Protein AF-A0A3D1MG89-F1 (afdb_monomer_lite)

Secondary structure (DSSP, 8-state):
-PEEEE-HHHHHHHHTS-HHHHHHIIIIIHHHTT-GGGSEEP-GGGTT-EEEEEEETTEEEEEEEEEEGGGTEEEEEEEEETTTHHHHHHHHHHH--HHHHHHHHHHHHHHHHHS-GGGSSS----------TT----PPPPS---SSSS-S-SSSHHHHHHHTT-S--------TTS----------HHHHHHHHHHHHHHHHHHHHHHHHHHHHHHHHTTTT-HHHHHHHHHHHHHHHHHHHHHHHHHHHHHHHHHHHHHH--

pLDDT: mean 72.28, std 19.38, range [33.09, 96.12]

Structure (mmCIF, N/CA/C/O backbone):
data_AF-A0A3D1MG89-F1
#
_entry.id   AF-A0A3D1MG89-F1
#
loop_
_atom_site.group_PDB
_atom_site.id
_atom_site.type_symbol
_atom_site.label_atom_id
_atom_site.label_alt_id
_atom_site.label_comp_id
_atom_site.label_asym_id
_atom_site.label_entity_id
_atom_site.label_seq_id
_atom_site.pdbx_PDB_ins_code
_atom_site.Cartn_x
_atom_site.Cartn_y
_atom_site.Cartn_z
_atom_site.occupancy
_atom_site.B_iso_or_equiv
_atom_site.auth_seq_id
_atom_site.auth_comp_id
_atom_site.auth_asym_id
_atom_site.auth_atom_id
_atom_site.pdbx_PDB_model_num
ATOM 1 N N . MET A 1 1 ? 6.745 -32.679 -1.712 1.00 70.94 1 MET A N 1
ATOM 2 C CA . MET A 1 1 ? 6.199 -32.489 -3.076 1.00 70.94 1 MET A CA 1
ATOM 3 C C . MET A 1 1 ? 5.658 -31.067 -3.165 1.00 70.94 1 MET A C 1
ATOM 5 O O . MET A 1 1 ? 4.896 -30.693 -2.285 1.00 70.94 1 MET A O 1
ATOM 9 N N . TYR A 1 2 ? 6.115 -30.252 -4.121 1.00 76.88 2 TYR A N 1
ATOM 10 C CA . TYR A 1 2 ? 5.702 -28.843 -4.225 1.00 76.88 2 TYR A CA 1
ATOM 11 C C . TYR A 1 2 ? 4.449 -28.685 -5.096 1.00 76.88 2 TYR A C 1
ATOM 13 O O . TYR A 1 2 ? 4.368 -29.282 -6.169 1.00 76.88 2 TYR A O 1
ATOM 21 N N . PHE A 1 3 ? 3.510 -27.835 -4.678 1.00 77.69 3 PHE A N 1
ATOM 22 C CA . PHE A 1 3 ? 2.346 -27.463 -5.483 1.00 77.69 3 PHE A CA 1
ATOM 23 C C . PHE A 1 3 ? 2.695 -26.307 -6.425 1.00 77.69 3 PHE A C 1
ATOM 25 O O . PHE A 1 3 ? 3.153 -25.247 -5.992 1.00 77.69 3 PHE A O 1
ATOM 32 N N . ILE A 1 4 ? 2.463 -26.495 -7.725 1.00 81.44 4 ILE A N 1
ATOM 33 C CA . ILE A 1 4 ? 2.734 -25.471 -8.739 1.00 81.44 4 ILE A CA 1
ATOM 34 C C . ILE A 1 4 ? 1.483 -24.621 -8.933 1.00 81.44 4 ILE A C 1
ATOM 36 O O . ILE A 1 4 ? 0.447 -25.098 -9.393 1.00 81.44 4 ILE A O 1
ATOM 40 N N . LYS A 1 5 ? 1.593 -23.328 -8.627 1.00 85.62 5 LYS A N 1
ATOM 41 C CA . LYS A 1 5 ? 0.538 -22.339 -8.846 1.00 85.62 5 LYS A C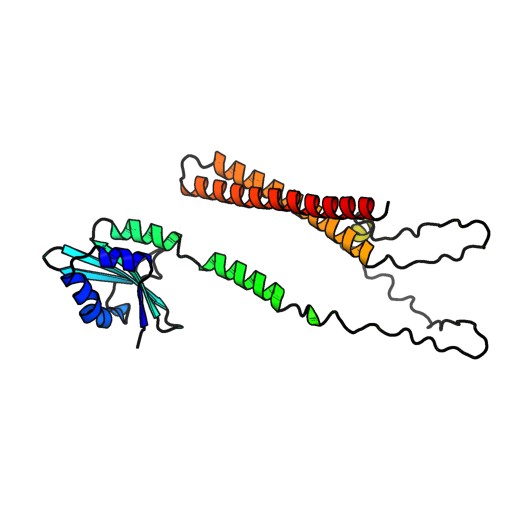A 1
ATOM 42 C C . LYS A 1 5 ? 0.979 -21.332 -9.897 1.00 85.62 5 LYS A C 1
ATO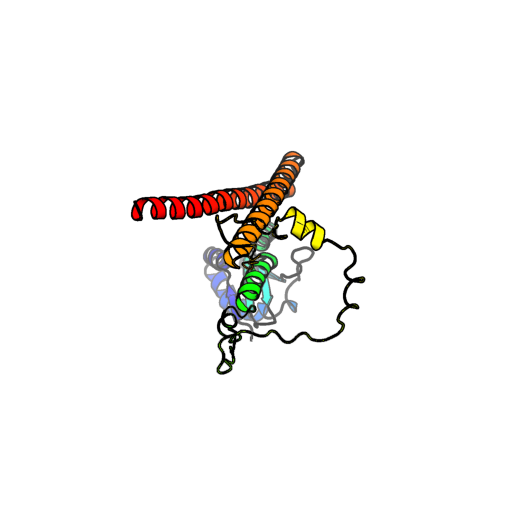M 44 O O . LYS A 1 5 ? 1.972 -20.624 -9.736 1.00 85.62 5 LYS A O 1
ATOM 49 N N . LEU A 1 6 ? 0.199 -21.215 -10.966 1.00 83.62 6 LEU A N 1
ATOM 50 C CA . LEU A 1 6 ? 0.380 -20.143 -11.938 1.00 83.62 6 LEU A CA 1
ATOM 51 C C . LEU A 1 6 ? -0.298 -18.872 -11.430 1.00 83.62 6 LEU A C 1
ATOM 53 O O . LEU A 1 6 ? -1.484 -18.890 -11.081 1.00 83.62 6 LEU A O 1
ATOM 57 N N . SER A 1 7 ? 0.439 -17.760 -11.428 1.00 84.62 7 SER A N 1
ATOM 58 C CA . SER A 1 7 ? -0.161 -16.439 -11.237 1.00 84.62 7 SER A CA 1
ATOM 59 C C . SER A 1 7 ? -1.195 -16.152 -12.333 1.00 84.62 7 SER A C 1
ATOM 61 O O . SER A 1 7 ? -1.129 -16.702 -13.434 1.00 84.62 7 SER A O 1
ATOM 63 N N . SER A 1 8 ? -2.165 -15.282 -12.052 1.00 82.19 8 SER A N 1
ATOM 64 C CA . SER A 1 8 ? -3.178 -14.868 -13.036 1.00 82.19 8 SER A CA 1
ATOM 65 C C . SER A 1 8 ? -2.544 -14.335 -14.326 1.00 82.19 8 SER A C 1
ATOM 67 O O . SER A 1 8 ? -3.023 -14.628 -15.420 1.00 82.19 8 SER A O 1
ATOM 69 N N . SER A 1 9 ? -1.424 -13.622 -14.206 1.00 83.88 9 SER A N 1
ATOM 70 C CA . SER A 1 9 ? -0.638 -13.132 -15.337 1.00 83.88 9 SER A CA 1
ATOM 71 C C . SER A 1 9 ? 0.100 -14.257 -16.065 1.00 83.88 9 SER A C 1
ATOM 73 O O . SER A 1 9 ? 0.007 -14.340 -17.286 1.00 83.88 9 SER A O 1
ATOM 75 N N . ALA A 1 10 ? 0.737 -15.185 -15.342 1.00 84.50 10 ALA A N 1
ATOM 76 C CA . ALA A 1 10 ? 1.386 -16.345 -15.957 1.00 84.50 10 ALA A CA 1
ATOM 77 C C . ALA A 1 10 ? 0.391 -17.260 -16.688 1.00 84.50 10 ALA A C 1
ATOM 79 O O . ALA A 1 10 ? 0.739 -17.837 -17.711 1.00 84.50 10 ALA A O 1
ATOM 80 N N . LYS A 1 11 ? -0.864 -17.360 -16.224 1.00 88.19 11 LYS A N 1
ATOM 81 C CA . LYS A 1 11 ? -1.928 -18.062 -16.964 1.00 88.19 11 LYS A CA 1
ATOM 82 C C . LYS A 1 11 ? -2.196 -17.412 -18.323 1.00 88.19 11 LYS A C 1
ATOM 84 O O . LYS A 1 11 ? -2.429 -18.125 -19.293 1.00 88.19 11 LYS A O 1
ATOM 89 N N . LYS A 1 12 ? -2.167 -16.075 -18.405 1.00 87.44 12 LYS A N 1
ATOM 90 C CA . LYS A 1 12 ? -2.311 -15.350 -19.680 1.00 87.44 12 LYS A CA 1
ATOM 91 C C . LYS A 1 12 ? -1.106 -15.582 -20.584 1.00 87.44 12 LYS A C 1
ATOM 93 O O . LYS A 1 12 ? -1.294 -15.776 -21.776 1.00 87.44 12 LYS A O 1
ATOM 98 N N . ASP A 1 13 ? 0.101 -15.591 -20.025 1.00 86.88 13 ASP A N 1
ATOM 99 C CA . ASP A 1 13 ? 1.317 -15.859 -20.797 1.00 86.88 13 ASP A CA 1
ATOM 100 C C . ASP A 1 13 ? 1.337 -17.301 -21.328 1.00 86.88 13 ASP A C 1
ATOM 102 O O . ASP A 1 13 ? 1.667 -17.517 -22.489 1.00 86.88 13 ASP A O 1
ATOM 106 N N . LEU A 1 14 ? 0.894 -18.276 -20.522 1.00 87.19 14 LEU A N 1
ATOM 107 C CA . LEU A 1 14 ? 0.798 -19.676 -20.937 1.00 87.19 14 LEU A CA 1
ATOM 108 C C . LEU A 1 14 ? -0.134 -19.848 -22.141 1.00 87.19 14 LEU A C 1
ATOM 110 O O . LEU A 1 14 ? 0.218 -20.531 -23.093 1.00 87.19 14 LEU A O 1
ATOM 114 N N . LYS A 1 15 ? -1.289 -19.172 -22.130 1.00 89.06 15 LYS A N 1
ATOM 115 C CA . LYS A 1 15 ? -2.263 -19.217 -23.232 1.00 89.06 15 LYS A CA 1
ATOM 116 C C . LYS A 1 15 ? -1.741 -18.627 -24.546 1.00 89.06 15 LYS A C 1
ATOM 118 O O . LYS A 1 15 ? -2.286 -18.947 -25.593 1.00 89.06 15 LYS A O 1
ATOM 123 N N . LYS A 1 16 ? -0.734 -17.749 -24.498 1.00 88.25 16 LYS A N 1
ATOM 124 C CA . LYS A 1 16 ? -0.135 -17.123 -25.689 1.00 88.25 16 LYS A CA 1
ATOM 125 C C . LYS A 1 16 ? 0.917 -18.003 -26.366 1.00 88.25 16 LYS A C 1
ATOM 127 O O . LYS A 1 16 ? 1.365 -17.668 -27.456 1.00 88.25 16 LYS A O 1
ATOM 132 N N . LEU A 1 17 ? 1.360 -19.071 -25.705 1.00 87.31 17 LEU A N 1
ATOM 133 C CA . LEU A 1 17 ? 2.397 -19.962 -26.217 1.00 87.31 17 LEU A CA 1
ATOM 134 C C . LEU A 1 17 ? 1.789 -21.048 -27.114 1.00 87.31 17 LEU A C 1
ATOM 136 O O . LEU A 1 17 ? 0.638 -21.434 -26.893 1.00 87.31 17 LEU A O 1
ATOM 140 N N . PRO A 1 18 ? 2.557 -21.593 -28.074 1.00 87.25 18 PRO A N 1
ATOM 141 C CA . PRO A 1 18 ? 2.137 -22.755 -28.850 1.00 87.25 18 PRO A CA 1
ATOM 142 C C . PRO A 1 18 ? 1.733 -23.916 -27.936 1.00 87.25 18 PRO A C 1
ATOM 144 O O . PRO A 1 18 ? 2.357 -24.132 -26.894 1.00 87.25 18 PRO A O 1
ATOM 147 N N . GLN A 1 19 ? 0.712 -24.680 -28.327 1.00 87.19 19 GLN A N 1
ATOM 148 C CA . GLN A 1 19 ? 0.147 -25.758 -27.505 1.00 87.19 19 GLN A CA 1
ATOM 149 C C . GLN A 1 19 ? 1.205 -26.796 -27.088 1.00 87.19 19 GLN A C 1
ATOM 151 O O . GLN A 1 19 ? 1.253 -27.190 -25.927 1.00 87.19 19 GLN A O 1
ATOM 156 N N . GLN A 1 20 ? 2.148 -27.102 -27.985 1.00 84.12 20 GLN A N 1
ATOM 157 C CA . GLN A 1 20 ? 3.294 -27.984 -27.726 1.00 84.12 20 GLN A CA 1
ATOM 158 C C . GLN A 1 20 ? 4.141 -27.520 -26.528 1.00 84.12 20 GLN A C 1
ATOM 160 O O . GLN A 1 20 ? 4.471 -28.309 -25.645 1.00 84.12 20 GLN A O 1
ATOM 165 N N . VAL A 1 21 ? 4.425 -26.218 -26.445 1.00 85.62 21 VAL A N 1
ATOM 166 C CA . VAL A 1 21 ? 5.198 -25.627 -25.342 1.00 85.62 21 VAL A CA 1
ATOM 167 C C . VAL A 1 21 ? 4.383 -25.622 -24.046 1.00 85.62 21 VAL A C 1
ATOM 169 O O . VAL A 1 21 ? 4.937 -25.798 -22.963 1.00 85.62 21 VAL A O 1
ATOM 172 N N . GLN A 1 22 ? 3.060 -25.445 -24.121 1.00 85.12 22 GLN A N 1
ATOM 173 C CA . GLN A 1 22 ? 2.201 -25.484 -22.932 1.00 85.12 22 GLN A CA 1
ATOM 174 C C . GLN A 1 22 ? 2.219 -26.859 -22.264 1.00 85.12 22 GLN A C 1
ATOM 176 O O . GLN A 1 22 ? 2.301 -26.944 -21.035 1.00 85.12 22 GLN A O 1
ATOM 181 N N . ASP A 1 23 ? 2.155 -27.918 -23.065 1.00 84.38 23 ASP A N 1
ATOM 182 C CA . ASP A 1 23 ? 2.153 -29.288 -22.568 1.00 84.38 23 ASP A CA 1
ATOM 183 C C . ASP A 1 23 ? 3.545 -29.685 -22.067 1.00 84.38 23 ASP A C 1
ATOM 185 O O . ASP A 1 23 ? 3.666 -30.230 -20.970 1.00 84.38 23 ASP A O 1
ATOM 189 N N . GLU A 1 24 ? 4.615 -29.277 -22.753 1.00 83.94 24 GLU A N 1
ATOM 190 C CA . GLU A 1 24 ? 5.985 -29.468 -22.264 1.00 83.94 24 GLU A CA 1
ATOM 191 C C . GLU A 1 24 ? 6.211 -28.788 -20.898 1.00 83.94 24 GLU A C 1
ATOM 193 O O . GLU A 1 24 ? 6.796 -29.373 -19.979 1.00 83.94 24 GLU A O 1
ATOM 198 N N . ILE A 1 25 ? 5.673 -27.577 -20.702 1.00 84.44 25 ILE A N 1
ATOM 199 C CA . ILE A 1 25 ? 5.748 -26.866 -19.418 1.00 84.44 25 ILE A CA 1
ATOM 200 C C . ILE A 1 25 ? 4.979 -27.610 -18.316 1.00 84.44 25 ILE A C 1
ATOM 202 O O . ILE A 1 25 ? 5.484 -27.726 -17.194 1.00 84.44 25 ILE A O 1
ATOM 206 N N . LYS A 1 26 ? 3.778 -28.122 -18.610 1.00 82.12 26 LYS A N 1
ATOM 207 C CA . LYS A 1 26 ? 2.945 -28.845 -17.633 1.00 82.12 26 LYS A CA 1
ATOM 208 C C . LYS A 1 26 ? 3.533 -30.206 -17.260 1.00 82.12 26 LYS A C 1
ATOM 210 O O . LYS A 1 26 ? 3.571 -30.541 -16.076 1.00 82.12 26 LYS A O 1
ATOM 215 N N . PHE A 1 27 ? 3.991 -30.979 -18.241 1.00 75.69 27 PHE A N 1
ATOM 216 C CA . PHE A 1 27 ? 4.387 -32.374 -18.046 1.00 75.69 27 PHE A CA 1
ATOM 217 C C . PHE A 1 27 ? 5.880 -32.543 -17.756 1.00 75.69 27 PHE A C 1
ATOM 219 O O . PHE A 1 27 ? 6.247 -33.274 -16.837 1.00 75.69 27 PHE A O 1
ATOM 226 N N . VAL A 1 28 ? 6.750 -31.854 -18.498 1.00 76.25 28 VAL A N 1
ATOM 227 C CA . VAL A 1 28 ? 8.202 -32.089 -18.450 1.00 76.25 28 VAL A CA 1
ATOM 228 C C . VAL A 1 28 ? 8.885 -31.146 -17.462 1.00 76.25 28 VAL A C 1
ATOM 230 O O . VAL A 1 28 ? 9.736 -31.556 -16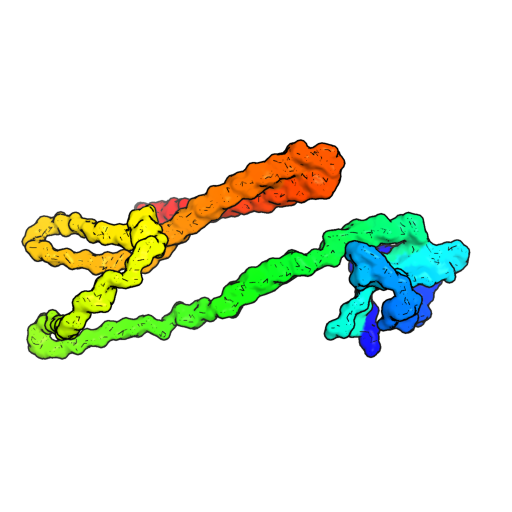.668 1.00 76.25 28 VAL A O 1
ATOM 233 N N . HIS A 1 29 ? 8.530 -29.861 -17.485 1.00 74.31 29 HIS A N 1
ATOM 234 C CA . HIS A 1 29 ? 9.224 -28.865 -16.665 1.00 74.31 29 HIS A CA 1
ATOM 235 C C . HIS A 1 29 ? 8.687 -28.753 -15.235 1.00 74.31 29 HIS A C 1
ATOM 237 O O . HIS A 1 29 ? 9.431 -28.328 -14.353 1.00 74.31 29 HIS A O 1
ATOM 243 N N . SER A 1 30 ? 7.466 -29.217 -14.959 1.00 68.19 30 SER A N 1
ATOM 244 C CA . SER A 1 30 ? 6.905 -29.260 -13.599 1.00 68.19 30 SER A CA 1
ATOM 245 C C . SER A 1 30 ? 7.773 -30.050 -12.610 1.00 68.19 30 SER A C 1
ATOM 247 O O . SER A 1 30 ? 7.907 -29.649 -11.454 1.00 68.19 30 SER A O 1
ATOM 249 N N . ARG A 1 31 ? 8.441 -31.120 -13.063 1.00 70.75 31 ARG A N 1
ATOM 250 C CA . ARG A 1 31 ? 9.386 -31.894 -12.237 1.00 70.75 31 ARG A CA 1
ATOM 251 C C . ARG A 1 31 ? 10.707 -31.162 -11.988 1.00 70.75 31 ARG A C 1
ATOM 253 O O . ARG A 1 31 ? 11.255 -31.260 -10.899 1.00 70.75 31 ARG A O 1
ATOM 260 N N . ARG A 1 32 ? 11.206 -30.399 -12.966 1.00 71.25 32 ARG A N 1
ATOM 261 C CA . ARG A 1 32 ? 12.518 -29.722 -12.894 1.00 71.25 32 ARG A CA 1
ATOM 262 C C . ARG A 1 32 ? 12.504 -28.421 -12.090 1.00 71.25 32 ARG A C 1
ATOM 264 O O . ARG A 1 32 ? 13.538 -28.009 -11.582 1.00 71.25 32 ARG A O 1
ATOM 271 N N . ILE A 1 33 ? 11.343 -27.782 -11.956 1.00 68.62 33 ILE A N 1
ATOM 272 C CA . ILE A 1 33 ? 11.186 -26.499 -11.246 1.00 68.62 33 ILE A CA 1
ATOM 273 C C . ILE A 1 33 ? 11.097 -26.697 -9.714 1.00 68.62 33 ILE A C 1
ATOM 275 O O . ILE A 1 33 ? 11.056 -25.725 -8.965 1.00 68.62 33 ILE A O 1
ATOM 279 N N . GLN A 1 34 ? 11.110 -27.946 -9.228 1.00 68.31 34 GLN A N 1
ATOM 280 C CA . GLN A 1 34 ? 10.969 -28.273 -7.803 1.00 68.31 34 GLN A CA 1
ATOM 281 C C . GLN A 1 34 ? 12.054 -27.661 -6.914 1.00 68.31 34 GLN A C 1
ATOM 283 O O . GLN A 1 34 ? 11.797 -27.420 -5.736 1.00 68.31 34 GLN A O 1
ATOM 288 N N . ASP A 1 35 ? 13.222 -27.354 -7.479 1.00 69.19 35 ASP A N 1
ATOM 289 C CA . ASP A 1 35 ? 14.288 -26.686 -6.754 1.00 69.19 35 ASP A CA 1
ATOM 290 C C . ASP A 1 35 ? 14.944 -25.571 -7.577 1.00 69.19 35 ASP A C 1
ATOM 292 O O . ASP A 1 35 ? 15.201 -25.699 -8.776 1.00 69.19 35 ASP A O 1
ATOM 296 N N . CYS A 1 36 ? 15.268 -24.470 -6.898 1.00 65.88 36 CYS A N 1
ATOM 297 C CA . CYS A 1 36 ? 16.015 -23.355 -7.467 1.00 65.88 36 CYS A CA 1
ATOM 298 C C . CYS A 1 36 ? 17.462 -23.753 -7.785 1.00 65.88 36 CYS A C 1
ATOM 300 O O . CYS A 1 36 ? 18.125 -23.036 -8.529 1.00 65.88 36 CYS A O 1
ATOM 302 N N . HIS A 1 37 ? 17.939 -24.889 -7.262 1.00 62.72 37 HIS A N 1
ATOM 303 C CA . HIS A 1 37 ? 19.262 -25.443 -7.547 1.00 62.72 37 HIS A CA 1
ATOM 304 C C . HIS A 1 37 ? 19.511 -25.734 -9.040 1.00 62.72 37 HIS A C 1
ATOM 306 O O . HIS A 1 37 ? 20.641 -25.590 -9.495 1.00 62.72 37 HIS A O 1
ATOM 312 N N . TYR A 1 38 ? 18.476 -26.050 -9.831 1.00 65.19 38 TYR A N 1
ATOM 313 C CA . TYR A 1 38 ? 18.600 -26.210 -11.292 1.00 65.19 38 TYR A CA 1
ATOM 314 C C . TYR A 1 38 ? 18.499 -24.886 -12.068 1.00 65.19 38 TYR A C 1
ATOM 316 O O . TYR A 1 38 ? 18.739 -24.840 -13.276 1.00 65.19 38 TYR A O 1
ATOM 324 N N . GLY A 1 39 ? 18.098 -23.805 -11.399 1.00 68.75 39 GLY A N 1
ATOM 325 C CA . GLY A 1 39 ? 17.939 -22.481 -11.983 1.00 68.75 39 GLY A CA 1
ATOM 326 C C . GLY A 1 39 ? 19.058 -21.523 -11.587 1.00 68.75 39 GLY A C 1
ATOM 327 O O . GLY A 1 39 ? 19.869 -21.774 -10.703 1.00 68.75 39 GLY A O 1
ATOM 328 N N . ILE A 1 40 ? 19.071 -20.352 -12.222 1.00 81.12 40 ILE A N 1
ATOM 329 C CA . ILE A 1 40 ? 19.952 -19.254 -11.811 1.00 81.12 40 ILE A CA 1
ATOM 330 C C . ILE A 1 40 ? 19.140 -18.327 -10.911 1.00 81.12 40 ILE A C 1
ATOM 332 O O . ILE A 1 40 ? 18.162 -17.718 -11.362 1.00 81.12 40 ILE A O 1
ATOM 336 N N . LYS A 1 41 ? 19.552 -18.196 -9.648 1.00 85.75 41 LYS A N 1
ATOM 337 C CA . LYS A 1 41 ? 18.990 -17.204 -8.725 1.00 85.75 41 LYS A CA 1
ATOM 338 C C . LYS A 1 41 ? 19.282 -15.801 -9.255 1.00 85.75 41 LYS A C 1
ATOM 340 O O . LYS A 1 41 ? 20.420 -15.488 -9.612 1.00 85.75 41 LYS A O 1
ATOM 345 N N . LEU A 1 42 ? 18.257 -14.958 -9.350 1.00 84.31 42 LEU A N 1
ATOM 346 C CA . LEU A 1 42 ? 18.454 -13.589 -9.820 1.00 84.31 42 LEU A CA 1
ATOM 347 C C . LEU A 1 42 ? 19.223 -12.759 -8.771 1.00 84.31 42 LEU A C 1
ATOM 349 O O . LEU A 1 42 ? 19.327 -13.135 -7.606 1.00 84.31 42 LEU A O 1
ATOM 353 N N . LYS A 1 43 ? 19.809 -11.634 -9.196 1.00 83.81 43 LYS A N 1
ATOM 354 C CA . LYS A 1 43 ? 20.587 -10.722 -8.337 1.00 83.81 43 LYS A CA 1
ATOM 355 C C . LYS A 1 43 ? 19.814 -9.425 -8.052 1.00 83.81 43 LYS A C 1
ATOM 357 O O . LYS A 1 43 ? 18.836 -9.115 -8.735 1.00 83.81 43 LYS A O 1
ATOM 362 N N . GLY A 1 44 ? 20.270 -8.666 -7.052 1.00 82.38 44 GLY A N 1
ATOM 363 C CA . GLY A 1 44 ? 19.701 -7.365 -6.672 1.00 82.38 44 GLY A CA 1
ATOM 364 C C . GLY A 1 44 ? 18.285 -7.474 -6.101 1.00 82.38 44 GLY A C 1
ATOM 365 O O . GLY A 1 44 ? 17.993 -8.384 -5.327 1.00 82.38 44 GLY A O 1
ATOM 366 N N . GLU A 1 45 ? 17.391 -6.582 -6.531 1.00 75.06 45 GLU A N 1
ATOM 367 C CA . GLU A 1 45 ? 15.973 -6.533 -6.119 1.00 75.06 45 GLU A CA 1
ATOM 368 C C . GLU A 1 45 ? 15.191 -7.820 -6.435 1.00 75.06 45 GLU A C 1
ATOM 370 O O . GLU A 1 45 ? 14.146 -8.087 -5.850 1.00 75.06 45 GLU A O 1
ATOM 375 N N . LEU A 1 46 ? 15.702 -8.648 -7.352 1.00 83.31 46 LEU A N 1
ATOM 376 C CA . LEU A 1 46 ? 15.067 -9.892 -7.781 1.00 83.31 46 LEU A CA 1
ATOM 377 C C . LEU A 1 46 ? 15.649 -11.137 -7.093 1.00 83.31 46 LEU A C 1
ATOM 379 O O . LEU A 1 46 ? 15.327 -12.249 -7.497 1.00 83.31 46 LEU A O 1
ATOM 383 N N . LYS A 1 47 ? 16.471 -10.989 -6.043 1.00 83.81 47 LYS A N 1
ATOM 384 C CA . LYS A 1 47 ? 17.148 -12.106 -5.343 1.00 83.81 47 LYS A CA 1
ATOM 385 C C . LYS A 1 47 ? 16.211 -13.203 -4.828 1.00 83.81 47 LYS A C 1
ATOM 387 O O . LYS A 1 47 ? 16.645 -14.332 -4.606 1.00 83.81 47 LYS A O 1
ATOM 392 N N . ARG A 1 48 ? 14.933 -12.882 -4.642 1.00 82.12 48 ARG A N 1
ATOM 393 C CA . ARG A 1 48 ? 13.884 -13.809 -4.202 1.00 82.12 48 ARG A CA 1
ATOM 394 C C . ARG A 1 48 ? 13.390 -14.755 -5.308 1.00 82.12 48 ARG A C 1
ATOM 396 O O . ARG A 1 48 ? 12.747 -15.753 -5.003 1.00 82.12 48 ARG A O 1
ATOM 403 N N . TYR A 1 49 ? 13.707 -14.470 -6.569 1.00 87.75 49 TYR A N 1
ATOM 404 C CA . TYR A 1 49 ? 13.199 -15.197 -7.728 1.00 87.75 49 TYR A CA 1
ATOM 405 C C . TYR A 1 49 ? 14.278 -16.063 -8.381 1.00 87.75 49 TYR A C 1
ATOM 407 O O . TYR A 1 49 ? 15.467 -15.727 -8.388 1.00 87.75 49 TYR A O 1
ATOM 415 N N . CYS A 1 50 ? 13.838 -17.167 -8.976 1.00 89.12 50 CYS A N 1
ATOM 416 C CA . CYS A 1 50 ? 14.669 -18.123 -9.698 1.00 89.12 50 CYS A CA 1
ATOM 417 C C . CYS A 1 50 ? 14.309 -18.103 -11.185 1.00 89.12 50 CYS A C 1
ATOM 419 O O . CYS A 1 50 ? 13.145 -17.923 -11.548 1.00 89.12 50 CYS A O 1
ATOM 421 N N . LYS A 1 51 ? 15.317 -18.260 -12.050 1.00 89.62 51 LYS A N 1
ATOM 422 C CA . LYS A 1 51 ? 15.160 -18.296 -13.509 1.00 89.62 51 LYS A CA 1
ATOM 423 C C . LYS A 1 51 ? 15.473 -19.688 -14.032 1.00 89.62 51 LYS A C 1
ATOM 425 O O . LYS A 1 51 ? 16.571 -20.191 -13.805 1.00 89.62 51 LYS A O 1
ATOM 430 N N . TYR A 1 52 ? 14.562 -20.233 -14.824 1.00 88.81 52 TYR A N 1
ATOM 431 C CA . TYR A 1 52 ? 14.784 -21.427 -15.627 1.00 88.81 52 TYR A CA 1
ATOM 432 C C . TYR A 1 52 ? 14.701 -21.068 -17.111 1.00 88.81 52 TYR A C 1
ATOM 434 O O . TYR A 1 52 ? 13.831 -20.293 -17.508 1.00 88.81 52 TYR A O 1
ATOM 442 N N . ALA A 1 53 ? 15.631 -21.569 -17.919 1.00 87.38 53 ALA A N 1
ATOM 443 C CA . ALA A 1 53 ? 15.681 -21.317 -19.354 1.00 87.38 53 ALA A CA 1
ATOM 444 C C . ALA A 1 53 ? 15.679 -22.648 -20.103 1.00 87.38 53 ALA A C 1
ATOM 446 O O . ALA A 1 53 ? 16.379 -23.574 -19.703 1.00 87.38 53 ALA A O 1
ATOM 447 N N . PHE A 1 54 ? 14.906 -22.722 -21.179 1.00 87.19 54 PHE A N 1
ATOM 448 C CA . PHE A 1 54 ? 14.827 -23.887 -22.054 1.00 87.19 54 PHE A CA 1
ATOM 449 C C . PHE A 1 54 ? 14.658 -23.423 -23.504 1.00 87.19 54 PHE A C 1
ATOM 451 O O . PHE A 1 54 ? 14.281 -22.276 -23.755 1.00 87.19 54 PHE A O 1
ATOM 458 N N . GLN A 1 55 ? 14.995 -24.282 -24.458 1.00 87.31 55 GLN A N 1
ATOM 459 C CA . GLN A 1 55 ? 14.874 -23.988 -25.882 1.00 87.31 55 GLN A CA 1
ATOM 460 C C . GLN A 1 55 ? 13.897 -24.967 -26.515 1.00 87.31 55 GLN A C 1
ATOM 462 O O . GLN A 1 55 ? 13.965 -26.159 -26.234 1.00 87.31 55 GLN A O 1
ATOM 467 N N . HIS A 1 56 ? 13.012 -24.457 -27.365 1.00 84.38 56 HIS A N 1
ATOM 468 C CA . HIS A 1 56 ? 12.066 -25.262 -28.125 1.00 84.38 56 HIS A CA 1
ATOM 469 C C . HIS A 1 56 ? 11.957 -24.681 -29.537 1.00 84.38 56 HIS A C 1
ATOM 471 O O . HIS A 1 56 ? 11.733 -23.480 -29.678 1.00 84.38 56 HIS A O 1
ATOM 477 N N . GLN A 1 57 ? 12.160 -25.506 -30.572 1.00 83.75 57 GLN A N 1
ATOM 478 C CA . GLN A 1 57 ? 12.102 -25.091 -31.989 1.00 83.75 57 GLN A CA 1
ATOM 479 C C . GLN A 1 57 ? 12.948 -23.836 -32.305 1.00 83.75 57 GLN A C 1
ATOM 481 O O . GLN A 1 57 ? 12.506 -22.919 -32.988 1.00 83.75 57 GLN A O 1
ATOM 486 N N . GLY A 1 58 ? 14.162 -23.748 -31.745 1.00 83.25 58 GLY A N 1
ATOM 487 C CA . GLY A 1 58 ? 15.061 -22.599 -31.936 1.00 83.25 58 GLY A CA 1
ATOM 488 C C . GLY A 1 58 ? 14.687 -21.334 -31.146 1.00 83.25 58 GLY A C 1
ATOM 489 O O . GLY A 1 58 ? 15.460 -20.377 -31.118 1.00 83.25 58 GLY A O 1
ATOM 490 N N . VAL A 1 59 ? 13.553 -21.325 -30.437 1.00 86.00 59 VAL A N 1
ATOM 491 C CA . VAL A 1 59 ? 13.120 -20.209 -29.588 1.00 86.00 59 VAL A CA 1
ATOM 492 C C . VAL A 1 59 ? 13.536 -20.455 -28.138 1.00 86.00 59 VAL A C 1
ATOM 494 O O . VAL A 1 59 ? 13.212 -21.474 -27.526 1.00 86.00 59 VAL A O 1
ATOM 497 N N . ALA A 1 60 ? 14.257 -19.494 -27.556 1.00 87.88 60 ALA A N 1
ATOM 498 C CA . ALA A 1 60 ? 14.685 -19.549 -26.161 1.00 87.88 60 ALA A CA 1
ATOM 499 C C . ALA A 1 60 ? 13.611 -18.978 -25.220 1.00 87.88 60 ALA A C 1
ATOM 501 O O . ALA A 1 60 ? 13.402 -17.759 -25.145 1.00 87.88 60 ALA A O 1
ATOM 502 N N . TYR A 1 61 ? 12.992 -19.861 -24.445 1.00 89.00 61 TYR A N 1
ATOM 503 C CA . TYR A 1 61 ? 12.004 -19.532 -23.428 1.00 89.00 61 TYR A CA 1
ATOM 504 C C . TYR A 1 61 ? 12.630 -19.434 -22.040 1.00 89.00 61 TYR A C 1
ATOM 506 O O . TYR A 1 61 ? 13.631 -20.076 -21.706 1.00 89.00 61 TYR A O 1
ATOM 514 N N . ARG A 1 62 ? 12.033 -18.584 -21.206 1.00 90.25 62 ARG A N 1
ATOM 515 C CA . ARG A 1 62 ? 12.434 -18.372 -19.818 1.00 90.25 62 ARG A CA 1
ATOM 516 C C . ARG A 1 62 ? 11.218 -18.325 -18.914 1.00 90.25 62 ARG A C 1
ATOM 518 O O . ARG A 1 62 ? 10.202 -17.717 -19.242 1.00 90.25 62 ARG A O 1
ATOM 525 N N . ILE A 1 63 ? 11.369 -18.932 -17.746 1.00 90.50 63 ILE A N 1
ATOM 526 C CA . ILE A 1 63 ? 10.372 -18.978 -16.685 1.00 90.50 63 ILE A CA 1
ATOM 527 C C . ILE A 1 63 ? 11.000 -18.352 -15.447 1.00 90.50 63 ILE A C 1
ATOM 529 O O . ILE A 1 63 ? 12.102 -18.738 -15.048 1.00 90.50 63 ILE A O 1
ATOM 533 N N . ALA A 1 64 ? 10.307 -17.390 -14.841 1.00 90.44 64 ALA A N 1
ATOM 534 C CA . ALA A 1 64 ? 10.644 -16.909 -13.506 1.00 90.44 64 ALA A CA 1
ATOM 535 C C . ALA A 1 64 ? 9.596 -17.376 -12.504 1.00 90.44 64 ALA A C 1
ATOM 537 O O . ALA A 1 64 ? 8.387 -17.217 -12.714 1.00 90.44 64 ALA A O 1
ATOM 538 N N . TYR A 1 65 ? 10.087 -17.935 -11.406 1.00 88.06 65 TYR A N 1
ATOM 539 C CA . TYR A 1 65 ? 9.267 -18.484 -10.342 1.00 88.06 65 TYR A CA 1
ATOM 540 C C . TYR A 1 65 ? 9.833 -18.129 -8.968 1.00 88.06 65 TYR A C 1
ATOM 542 O O . TYR A 1 65 ? 11.015 -17.812 -8.809 1.00 88.06 65 TYR A O 1
ATOM 550 N N . GLU A 1 66 ? 8.956 -18.159 -7.974 1.00 87.56 66 GLU A N 1
ATOM 551 C CA . GLU A 1 66 ? 9.279 -17.994 -6.563 1.00 87.56 66 GLU A CA 1
ATOM 552 C C . GLU A 1 66 ? 8.975 -19.297 -5.827 1.00 87.56 66 GLU A C 1
ATOM 554 O O . GLU A 1 66 ? 7.892 -19.862 -5.993 1.00 87.56 66 GLU A O 1
ATOM 559 N N . ILE A 1 67 ? 9.912 -19.751 -4.997 1.00 84.94 67 ILE A N 1
ATOM 560 C CA . ILE A 1 67 ? 9.707 -20.904 -4.121 1.00 84.94 67 ILE A CA 1
ATOM 561 C C . ILE A 1 67 ? 9.351 -20.393 -2.729 1.00 84.94 67 ILE A C 1
ATOM 563 O O . ILE A 1 67 ? 10.175 -19.765 -2.062 1.00 84.94 67 ILE A O 1
ATOM 567 N N . LYS A 1 68 ? 8.136 -20.697 -2.273 1.00 84.25 68 LYS A N 1
ATOM 568 C CA . LYS A 1 68 ? 7.709 -20.484 -0.890 1.00 84.25 68 LYS A CA 1
ATOM 569 C C . LYS A 1 68 ? 7.865 -21.791 -0.126 1.00 84.25 68 LYS A C 1
ATOM 571 O O . LYS A 1 68 ? 7.015 -22.675 -0.229 1.00 84.25 68 LYS A O 1
ATOM 576 N N . LYS A 1 69 ? 8.977 -21.913 0.606 1.00 81.88 69 LYS A N 1
ATOM 577 C CA . LYS A 1 69 ? 9.319 -23.124 1.369 1.00 81.88 69 LYS A CA 1
ATOM 578 C C . LYS A 1 69 ? 8.289 -23.419 2.466 1.00 81.88 69 LYS A C 1
ATOM 580 O O . LYS A 1 69 ? 7.941 -24.578 2.636 1.00 81.88 69 LYS A O 1
ATOM 585 N N . ASP A 1 70 ? 7.735 -22.376 3.084 1.00 78.94 70 ASP A N 1
ATOM 586 C CA . ASP A 1 70 ? 6.800 -22.468 4.220 1.00 78.94 70 ASP A CA 1
ATOM 587 C C . ASP A 1 70 ? 5.505 -23.225 3.892 1.00 78.94 70 ASP A C 1
ATOM 589 O O . ASP A 1 70 ? 4.948 -23.914 4.736 1.00 78.94 70 ASP A O 1
ATOM 593 N N . ILE A 1 71 ? 5.031 -23.105 2.649 1.00 78.81 71 ILE A N 1
ATOM 594 C CA . ILE A 1 71 ? 3.771 -23.704 2.180 1.00 78.81 71 ILE A CA 1
ATOM 595 C C . ILE A 1 71 ? 3.984 -24.692 1.029 1.00 78.81 71 ILE A C 1
ATOM 597 O O . ILE A 1 71 ? 3.037 -25.017 0.315 1.00 78.81 71 ILE A O 1
ATOM 601 N N . LEU A 1 72 ? 5.233 -25.120 0.799 1.00 79.88 72 LEU A N 1
ATOM 602 C CA . LEU A 1 72 ? 5.620 -25.999 -0.310 1.00 79.88 72 LEU A CA 1
ATOM 603 C C . LEU A 1 72 ? 5.002 -25.560 -1.657 1.00 79.88 72 LEU A C 1
ATOM 605 O O . LEU A 1 72 ? 4.547 -26.385 -2.450 1.00 79.88 72 LEU A O 1
ATOM 609 N N . LEU A 1 73 ? 4.993 -24.250 -1.935 1.00 82.75 73 LEU A N 1
ATOM 610 C CA . LEU A 1 73 ? 4.326 -23.664 -3.101 1.00 82.75 73 LEU A CA 1
ATOM 611 C C . LEU A 1 73 ? 5.339 -23.029 -4.055 1.00 82.75 73 LEU A C 1
ATOM 613 O O . LEU A 1 73 ? 6.117 -22.156 -3.666 1.00 82.75 73 LEU A O 1
ATOM 617 N N . ILE A 1 74 ? 5.265 -23.405 -5.328 1.00 83.19 74 ILE A N 1
ATOM 618 C CA . ILE A 1 74 ? 6.019 -22.775 -6.413 1.00 83.19 74 ILE A CA 1
ATOM 619 C C . ILE A 1 74 ? 5.074 -21.862 -7.177 1.00 83.19 74 ILE A C 1
ATOM 621 O O . ILE A 1 74 ? 4.100 -22.316 -7.779 1.00 83.19 74 ILE A O 1
ATOM 625 N N . VAL A 1 75 ? 5.370 -20.566 -7.172 1.00 85.88 75 VAL A N 1
ATOM 626 C CA . VAL A 1 75 ? 4.570 -19.568 -7.880 1.00 85.88 75 VAL A CA 1
ATOM 627 C C . VAL A 1 75 ? 5.277 -19.174 -9.164 1.00 85.88 75 VAL A C 1
ATOM 629 O O . VAL A 1 75 ? 6.323 -18.530 -9.126 1.00 85.88 75 VAL A O 1
ATOM 632 N N . ILE A 1 76 ? 4.688 -19.522 -10.308 1.00 87.56 76 ILE A N 1
ATOM 633 C CA . ILE A 1 76 ? 5.176 -19.064 -11.613 1.00 87.56 76 ILE A CA 1
ATOM 634 C C . ILE A 1 76 ? 4.641 -17.652 -11.869 1.00 87.56 76 ILE A C 1
ATOM 636 O O . ILE A 1 76 ? 3.428 -17.411 -11.881 1.00 87.56 76 ILE A O 1
ATOM 640 N N . ILE A 1 77 ? 5.558 -16.710 -12.079 1.00 88.25 77 ILE A N 1
ATOM 641 C CA . ILE A 1 77 ? 5.253 -15.277 -12.187 1.00 88.25 77 ILE A CA 1
ATOM 642 C C . ILE A 1 77 ? 5.135 -14.859 -13.648 1.00 88.25 77 ILE A C 1
ATOM 644 O O . ILE A 1 77 ? 4.224 -14.116 -14.015 1.00 88.25 77 ILE A O 1
ATOM 648 N N . ILE A 1 78 ? 6.062 -15.334 -14.477 1.00 89.25 78 ILE A N 1
ATOM 649 C CA . ILE A 1 78 ? 6.122 -14.994 -15.895 1.00 89.25 78 ILE A CA 1
ATOM 650 C C . ILE A 1 78 ? 6.759 -16.129 -16.689 1.00 89.25 78 ILE A C 1
ATOM 652 O O . ILE A 1 78 ? 7.715 -16.769 -16.240 1.00 89.25 78 ILE A O 1
ATOM 656 N N . ILE A 1 79 ? 6.217 -16.332 -17.885 1.00 89.88 79 ILE A N 1
ATOM 657 C CA . ILE A 1 79 ? 6.739 -17.221 -18.917 1.00 89.88 79 ILE A CA 1
ATOM 658 C C . ILE A 1 79 ? 6.886 -16.365 -20.176 1.00 89.88 79 ILE A C 1
ATOM 660 O O . ILE A 1 79 ? 5.949 -15.664 -20.549 1.00 89.88 79 ILE A O 1
ATOM 664 N N . GLY A 1 80 ? 8.054 -16.364 -20.813 1.00 87.56 80 GLY A N 1
ATOM 665 C CA . GLY A 1 80 ? 8.256 -15.531 -21.998 1.00 87.56 80 GLY A CA 1
ATOM 666 C C . GLY A 1 80 ? 9.569 -15.771 -22.728 1.00 87.56 80 GLY A C 1
ATOM 667 O O . GLY A 1 80 ? 10.407 -16.563 -22.300 1.00 87.56 80 GLY A O 1
ATOM 668 N N . THR A 1 81 ? 9.740 -15.069 -23.845 1.00 86.81 81 THR A N 1
ATOM 669 C CA . THR A 1 81 ? 10.942 -15.106 -24.688 1.00 86.81 81 THR A CA 1
ATOM 670 C C . THR A 1 81 ? 12.058 -14.207 -24.137 1.00 86.81 81 THR A C 1
ATOM 672 O O . THR A 1 81 ? 11.854 -13.392 -23.232 1.00 86.81 81 THR A O 1
ATOM 675 N N . ARG A 1 82 ? 13.282 -14.367 -24.660 1.00 79.62 82 ARG A N 1
ATOM 676 C CA . ARG A 1 82 ? 14.507 -13.723 -24.146 1.00 79.62 82 ARG A CA 1
ATOM 677 C C . ARG A 1 82 ? 14.456 -12.190 -24.065 1.00 79.62 82 ARG A C 1
ATOM 679 O O . ARG A 1 82 ? 15.037 -11.658 -23.118 1.00 79.62 82 ARG A O 1
ATOM 686 N N . GLU A 1 83 ? 13.827 -11.515 -25.022 1.00 79.62 83 GLU A N 1
ATOM 687 C CA . GLU A 1 83 ? 13.996 -10.071 -25.252 1.00 79.62 83 GLU A CA 1
ATOM 688 C C . GLU A 1 83 ? 13.406 -9.194 -24.140 1.00 79.62 83 GLU A C 1
ATOM 690 O O . GLU A 1 83 ? 14.108 -8.358 -23.579 1.00 79.62 83 GLU A O 1
ATOM 695 N N . ASN A 1 84 ? 12.150 -9.425 -23.744 1.00 80.38 84 ASN A N 1
ATOM 696 C CA . ASN A 1 84 ? 11.437 -8.561 -22.787 1.00 80.38 84 ASN A CA 1
ATOM 697 C C . ASN A 1 84 ? 11.288 -9.151 -21.375 1.00 80.38 84 ASN A C 1
ATOM 699 O O . ASN A 1 84 ? 10.653 -8.551 -20.504 1.00 80.38 84 ASN A O 1
ATOM 703 N N . PHE A 1 85 ? 11.916 -10.298 -21.112 1.00 85.44 85 PHE A N 1
ATOM 704 C CA . PHE A 1 85 ? 11.732 -11.058 -19.875 1.00 85.44 85 PHE A CA 1
ATOM 705 C C . PHE A 1 85 ? 12.035 -10.253 -18.601 1.00 85.44 85 PHE A C 1
ATOM 707 O O . PHE A 1 85 ? 11.221 -10.209 -17.683 1.00 85.44 85 PHE A O 1
ATOM 714 N N . TYR A 1 86 ? 13.194 -9.589 -18.531 1.00 83.12 86 TYR A N 1
ATOM 715 C CA . TYR A 1 86 ? 13.616 -8.877 -17.317 1.00 83.12 86 TYR A CA 1
ATOM 716 C C . TYR A 1 86 ? 12.806 -7.603 -17.059 1.00 83.12 86 TYR A C 1
ATOM 718 O O . TYR A 1 86 ? 12.496 -7.298 -15.907 1.00 83.12 86 TYR A O 1
ATOM 726 N N . LYS A 1 87 ? 12.453 -6.868 -18.121 1.00 85.25 87 LYS A N 1
ATOM 727 C CA . LYS A 1 87 ? 11.664 -5.632 -18.029 1.00 85.25 87 LYS A CA 1
ATOM 728 C C . LYS A 1 87 ? 10.259 -5.934 -17.507 1.00 85.25 87 LYS A C 1
ATOM 730 O O . LYS A 1 87 ? 9.793 -5.286 -16.571 1.00 85.25 87 LYS A O 1
ATOM 735 N N . GLU A 1 88 ? 9.636 -6.974 -18.054 1.00 85.56 88 GLU A N 1
ATOM 736 C CA . GLU A 1 88 ? 8.300 -7.406 -17.656 1.00 85.56 88 GLU A CA 1
ATOM 737 C C . GLU A 1 88 ? 8.300 -8.053 -16.260 1.00 85.56 88 GLU A C 1
ATOM 739 O O . GLU A 1 88 ? 7.411 -7.778 -15.453 1.00 85.56 88 GLU A O 1
ATOM 744 N N . LEU A 1 89 ? 9.345 -8.819 -15.915 1.00 85.50 89 LEU A N 1
ATOM 745 C CA . LEU A 1 89 ? 9.522 -9.368 -14.568 1.00 85.50 89 LEU A CA 1
ATOM 746 C C . LEU A 1 89 ? 9.604 -8.258 -13.513 1.00 85.50 89 LEU A C 1
ATOM 748 O O . LEU A 1 89 ? 8.866 -8.300 -12.532 1.00 85.50 89 LEU A O 1
ATOM 752 N N . LYS A 1 90 ? 10.443 -7.233 -13.722 1.00 84.69 90 LYS A N 1
ATOM 753 C CA . LYS A 1 90 ? 10.563 -6.101 -12.786 1.00 84.69 90 LYS A CA 1
ATOM 754 C C . LYS A 1 90 ? 9.239 -5.357 -12.614 1.00 84.69 90 LYS A C 1
ATOM 756 O O . LYS A 1 90 ? 8.854 -5.054 -11.487 1.00 84.69 90 LYS A O 1
ATOM 761 N N . ARG A 1 91 ? 8.517 -5.102 -13.711 1.00 83.25 91 ARG A N 1
ATOM 762 C CA . ARG A 1 91 ? 7.211 -4.425 -13.676 1.00 83.25 91 ARG A CA 1
ATOM 763 C C . ARG A 1 91 ? 6.192 -5.199 -12.837 1.00 83.25 91 ARG A C 1
ATOM 765 O O . ARG A 1 91 ? 5.478 -4.597 -12.039 1.00 83.25 91 ARG A O 1
ATOM 772 N N . ARG A 1 92 ? 6.139 -6.523 -13.003 1.00 81.12 92 ARG A N 1
ATOM 773 C CA . ARG A 1 92 ? 5.182 -7.397 -12.307 1.00 81.12 92 ARG A CA 1
ATOM 774 C C . ARG A 1 92 ? 5.545 -7.621 -10.842 1.00 81.12 92 ARG A C 1
ATOM 776 O O . ARG A 1 92 ? 4.662 -7.648 -9.991 1.00 81.12 92 ARG A O 1
ATOM 783 N N . VAL A 1 93 ? 6.834 -7.719 -10.533 1.00 76.56 93 VAL A N 1
ATOM 784 C CA . VAL A 1 93 ? 7.326 -7.870 -9.159 1.00 76.56 93 VAL A CA 1
ATOM 785 C C . VAL A 1 93 ? 7.151 -6.591 -8.340 1.00 76.56 93 VAL A C 1
ATOM 787 O O . VAL A 1 93 ? 6.764 -6.685 -7.181 1.00 76.56 93 VAL A O 1
ATOM 790 N N . LYS A 1 94 ? 7.343 -5.399 -8.930 1.00 64.81 94 LYS A N 1
ATOM 791 C CA . LYS A 1 94 ? 7.121 -4.114 -8.230 1.00 64.81 94 LYS A CA 1
ATOM 792 C C . LYS A 1 94 ? 5.678 -3.983 -7.715 1.00 64.81 94 LYS A C 1
ATOM 794 O O . LYS A 1 94 ? 5.458 -3.371 -6.679 1.00 64.81 94 LYS A O 1
ATOM 799 N N . PHE A 1 95 ? 4.719 -4.600 -8.412 1.00 54.72 95 PHE A N 1
ATOM 800 C CA . PHE A 1 95 ? 3.307 -4.663 -8.015 1.00 54.72 95 PHE A CA 1
ATOM 801 C C . PHE A 1 95 ? 3.003 -5.836 -7.068 1.00 54.72 95 PHE A C 1
ATOM 803 O O . PHE A 1 95 ? 2.187 -5.725 -6.161 1.00 54.72 95 PHE A O 1
ATOM 810 N N . SER A 1 96 ? 3.700 -6.959 -7.245 1.00 51.59 96 SER A N 1
ATOM 811 C CA . SER A 1 96 ? 3.615 -8.144 -6.391 1.00 51.59 96 SER A CA 1
ATOM 812 C C . SER A 1 96 ? 4.659 -8.114 -5.268 1.00 51.59 96 SER A C 1
ATOM 814 O O . SER A 1 96 ? 5.322 -9.118 -5.002 1.00 51.59 96 SER A O 1
ATOM 816 N N . SER A 1 97 ? 4.767 -6.994 -4.555 1.00 48.34 97 SER A N 1
ATOM 817 C CA . SER A 1 97 ? 5.281 -6.989 -3.184 1.00 48.34 97 SER A CA 1
ATOM 818 C C . SER A 1 97 ? 4.104 -6.750 -2.237 1.00 48.34 97 SER A C 1
ATOM 82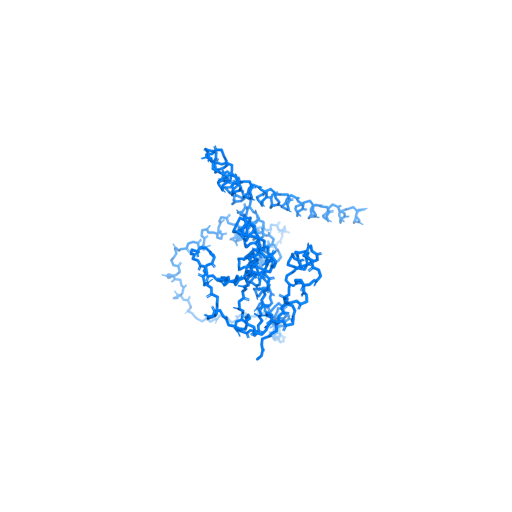0 O O . SER A 1 97 ? 3.871 -5.621 -1.808 1.00 48.34 97 SER A O 1
ATOM 822 N N . PRO A 1 98 ? 3.344 -7.803 -1.873 1.00 49.03 98 PRO A N 1
ATOM 823 C CA . PRO A 1 98 ? 2.339 -7.710 -0.819 1.00 49.03 98 PRO A CA 1
ATOM 824 C C . PRO A 1 98 ? 2.958 -7.456 0.563 1.00 49.03 98 PRO A C 1
ATOM 826 O O . PRO A 1 98 ? 2.222 -7.337 1.534 1.00 49.03 98 PRO A O 1
ATOM 829 N N . GLY A 1 99 ? 4.294 -7.416 0.673 1.00 47.41 99 GLY A N 1
ATOM 830 C CA . GLY A 1 99 ? 5.008 -7.394 1.945 1.00 47.41 99 GLY A CA 1
ATOM 831 C C . GLY A 1 99 ? 4.667 -6.184 2.805 1.00 47.41 99 GLY A C 1
ATOM 832 O O . GLY A 1 99 ? 4.432 -6.353 3.985 1.00 47.41 99 GLY A O 1
ATOM 833 N N . ALA A 1 100 ? 4.567 -4.981 2.241 1.00 49.19 100 ALA A N 1
ATOM 834 C CA . ALA A 1 100 ? 4.249 -3.801 3.051 1.00 49.19 100 ALA A CA 1
ATOM 835 C C . ALA A 1 100 ? 2.737 -3.654 3.296 1.00 49.19 100 ALA A C 1
ATOM 837 O O . ALA A 1 100 ? 2.310 -3.425 4.423 1.00 49.19 100 ALA A O 1
ATOM 838 N N . ALA A 1 101 ? 1.918 -3.838 2.256 1.00 49.22 101 ALA A N 1
ATOM 839 C CA . ALA A 1 101 ? 0.479 -3.587 2.333 1.00 49.22 101 ALA A CA 1
ATOM 840 C C . ALA A 1 101 ? -0.267 -4.614 3.202 1.00 49.22 101 ALA A C 1
ATOM 842 O O . ALA A 1 101 ? -1.129 -4.229 3.987 1.00 49.22 101 ALA A O 1
ATOM 843 N N . LEU A 1 102 ? 0.086 -5.905 3.113 1.00 54.69 102 LEU A N 1
ATOM 844 C CA . LEU A 1 102 ? -0.528 -6.926 3.968 1.00 54.69 102 LEU A CA 1
ATOM 845 C C . LEU A 1 102 ? -0.021 -6.859 5.404 1.00 54.69 102 LEU A C 1
ATOM 847 O O . LEU A 1 102 ? -0.794 -7.174 6.293 1.00 54.69 102 LEU A O 1
ATOM 851 N N . ILE A 1 103 ? 1.222 -6.433 5.654 1.00 55.78 103 ILE A N 1
ATOM 852 C CA . ILE A 1 103 ? 1.714 -6.270 7.030 1.00 55.78 103 ILE A CA 1
ATOM 853 C C . ILE A 1 103 ? 1.005 -5.096 7.711 1.00 55.78 103 ILE A C 1
ATOM 855 O O . ILE A 1 103 ? 0.579 -5.237 8.848 1.00 55.78 103 ILE A O 1
ATOM 859 N N . VAL A 1 104 ? 0.785 -3.974 7.019 1.00 55.75 104 VAL A N 1
ATOM 860 C CA . VAL A 1 104 ? 0.056 -2.830 7.598 1.00 55.75 104 VAL A CA 1
ATOM 861 C C . VAL A 1 104 ? -1.425 -3.161 7.820 1.00 55.75 104 VAL A C 1
ATOM 863 O O . VAL A 1 104 ? -1.957 -2.858 8.883 1.00 55.75 104 VAL A O 1
ATOM 866 N N . LEU A 1 105 ? -2.079 -3.849 6.875 1.00 59.59 105 LEU A N 1
ATOM 867 C CA . LEU A 1 105 ? -3.469 -4.297 7.041 1.00 59.59 105 LEU A CA 1
ATOM 868 C C . LEU A 1 105 ? -3.607 -5.395 8.106 1.00 59.59 105 LEU A C 1
ATOM 870 O O . LEU A 1 105 ? -4.539 -5.348 8.902 1.00 59.59 105 LEU A O 1
ATOM 874 N N . ALA A 1 106 ? -2.673 -6.348 8.176 1.00 57.53 106 ALA A N 1
ATOM 875 C CA . ALA A 1 106 ? -2.679 -7.391 9.199 1.00 57.53 106 ALA A CA 1
ATOM 876 C C . ALA A 1 106 ? -2.395 -6.818 10.591 1.00 57.53 106 ALA A C 1
ATOM 878 O O . ALA A 1 106 ? -3.056 -7.225 11.538 1.00 57.53 106 ALA A O 1
ATOM 879 N N . LEU A 1 107 ? -1.482 -5.850 10.734 1.00 64.94 107 LEU A N 1
ATOM 880 C CA . LEU A 1 107 ? -1.226 -5.181 12.014 1.00 64.94 107 LEU A CA 1
ATOM 881 C C . LEU A 1 107 ? -2.402 -4.288 12.439 1.00 64.94 107 LEU A C 1
ATOM 883 O O . LEU A 1 107 ? -2.754 -4.294 13.613 1.00 64.94 107 LEU A O 1
ATOM 887 N N . ALA A 1 108 ? -3.068 -3.598 11.507 1.00 60.66 108 ALA A N 1
ATOM 888 C CA . ALA A 1 108 ? -4.267 -2.811 11.805 1.00 60.66 108 ALA A CA 1
ATOM 889 C C . ALA A 1 108 ? -5.451 -3.691 12.249 1.00 60.66 108 ALA A C 1
ATOM 891 O O . ALA A 1 108 ? -6.141 -3.356 13.209 1.00 60.66 108 ALA A O 1
ATOM 892 N N . ILE A 1 109 ? -5.646 -4.850 11.609 1.00 70.06 109 ILE A N 1
ATOM 893 C CA . ILE A 1 109 ? -6.672 -5.825 12.008 1.00 70.06 109 ILE A CA 1
ATOM 894 C C . ILE A 1 109 ? -6.292 -6.492 13.337 1.00 70.06 109 ILE A C 1
ATOM 896 O O . ILE A 1 109 ? -7.146 -6.637 14.200 1.00 70.06 109 ILE A O 1
ATOM 900 N N . SER A 1 110 ? -5.013 -6.813 13.554 1.00 59.69 110 SER A N 1
ATOM 901 C CA . SER A 1 110 ? -4.541 -7.440 14.798 1.00 59.69 110 SER A CA 1
ATOM 902 C C . SER A 1 110 ? -4.676 -6.517 16.009 1.00 59.69 110 SER A C 1
ATOM 904 O O . SER A 1 110 ? -5.046 -6.981 17.082 1.00 59.69 110 SER A O 1
ATOM 906 N N . ILE A 1 111 ? -4.437 -5.210 15.849 1.00 60.78 111 ILE A N 1
ATOM 907 C CA . ILE A 1 111 ? -4.662 -4.213 16.909 1.00 60.78 111 ILE A CA 1
ATOM 908 C C . ILE A 1 111 ? -6.164 -4.071 17.214 1.00 60.78 111 ILE A C 1
ATOM 910 O O . ILE A 1 111 ? -6.537 -3.872 18.367 1.00 60.78 111 ILE A O 1
ATOM 914 N N . PHE A 1 112 ? -7.033 -4.243 16.214 1.00 55.88 112 PHE A N 1
ATOM 915 C CA . PHE A 1 112 ? -8.487 -4.207 16.392 1.00 55.88 112 PHE A CA 1
ATOM 916 C C . PHE A 1 112 ? -9.064 -5.510 16.982 1.00 55.88 112 PHE A C 1
ATOM 918 O O . PHE A 1 112 ? -10.103 -5.477 17.635 1.00 55.88 112 PHE A O 1
ATOM 925 N N . THR A 1 113 ? -8.393 -6.656 16.804 1.00 57.38 113 THR A N 1
ATOM 926 C CA . THR A 1 113 ? -8.851 -7.961 17.321 1.00 57.38 113 THR A CA 1
ATOM 927 C C . THR A 1 113 ? -8.217 -8.379 18.650 1.00 57.38 113 THR A C 1
ATOM 929 O O . THR A 1 113 ? -8.781 -9.231 19.328 1.00 57.38 113 THR A O 1
ATOM 932 N N . LEU A 1 114 ? -7.055 -7.828 19.028 1.00 50.12 114 LEU A N 1
ATOM 933 C CA . LEU A 1 114 ? -6.374 -8.144 20.299 1.00 50.12 114 LEU A CA 1
ATOM 934 C C . LEU A 1 114 ? -6.630 -7.127 21.417 1.00 50.12 114 LEU A C 1
ATOM 936 O O . LEU A 1 114 ? -6.191 -7.352 22.541 1.00 50.12 114 LEU A O 1
ATOM 940 N N . ALA A 1 115 ? -7.375 -6.052 21.159 1.00 50.88 115 ALA A N 1
ATOM 941 C CA . ALA A 1 115 ? -8.057 -5.340 22.229 1.00 50.88 115 ALA A CA 1
ATOM 942 C C . ALA A 1 115 ? -9.367 -6.094 22.526 1.00 50.88 115 ALA A C 1
ATOM 944 O O . ALA A 1 115 ? -10.230 -6.162 21.645 1.00 50.88 115 ALA A O 1
ATOM 945 N N . PRO A 1 116 ? -9.556 -6.671 23.728 1.00 48.00 116 PRO A N 1
ATOM 946 C CA . PRO A 1 116 ? -10.832 -7.243 24.118 1.00 48.00 116 PRO A CA 1
ATOM 947 C C . PRO A 1 116 ? -11.839 -6.103 24.316 1.00 48.00 116 PRO A C 1
ATOM 949 O O . PRO A 1 116 ? -12.093 -5.642 25.425 1.00 48.00 116 PRO A O 1
ATOM 952 N N . TRP A 1 117 ? -12.441 -5.642 23.221 1.00 56.72 117 TRP A N 1
ATOM 953 C CA . TRP A 1 117 ? -13.591 -4.737 23.244 1.00 56.72 117 TRP A CA 1
ATOM 954 C C . TRP A 1 117 ? -14.820 -5.398 23.894 1.00 56.72 117 TRP A C 1
ATOM 956 O O . TRP A 1 117 ? -15.740 -4.708 24.315 1.00 56.72 117 TRP A O 1
ATOM 966 N N . ALA A 1 118 ? -14.796 -6.723 24.070 1.00 41.75 118 ALA A N 1
ATOM 967 C CA . ALA A 1 118 ? -15.778 -7.483 24.837 1.00 41.75 118 ALA A CA 1
ATOM 968 C C . ALA A 1 118 ? -15.551 -7.469 26.369 1.00 41.75 118 ALA A C 1
ATOM 970 O O . ALA A 1 118 ? -16.393 -7.980 27.098 1.00 41.75 118 ALA A O 1
ATOM 971 N N . ALA A 1 119 ? -14.452 -6.889 26.880 1.00 44.38 119 ALA A N 1
ATOM 972 C CA . ALA A 1 119 ? -14.197 -6.779 28.327 1.00 44.38 119 ALA A CA 1
ATOM 973 C C . ALA A 1 119 ? -14.582 -5.412 28.931 1.00 44.38 119 ALA A C 1
ATOM 975 O O . ALA A 1 119 ? -14.464 -5.211 30.137 1.00 44.38 119 ALA A O 1
ATOM 976 N N . TRP A 1 120 ? -15.102 -4.482 28.124 1.00 41.38 120 TRP A N 1
ATOM 977 C CA . TRP A 1 120 ? -15.730 -3.245 28.602 1.00 41.38 120 TRP A CA 1
ATOM 978 C C . TRP A 1 120 ? -17.231 -3.489 28.760 1.00 41.38 120 TRP A C 1
ATOM 980 O O . TRP A 1 120 ? -18.040 -3.011 27.971 1.00 41.38 120 TRP A O 1
ATOM 990 N N . GLY A 1 121 ? -17.599 -4.321 29.734 1.00 48.50 121 GLY A N 1
ATOM 991 C CA . GLY A 1 121 ? -18.999 -4.699 29.944 1.00 48.50 121 GLY A CA 1
ATOM 992 C C . GLY A 1 121 ? -19.413 -4.942 31.390 1.00 48.50 121 GLY A C 1
ATOM 993 O O . GLY A 1 121 ? -20.571 -4.710 31.711 1.00 48.50 121 GLY A O 1
ATOM 994 N N . GLN A 1 122 ? -18.517 -5.368 32.287 1.00 43.75 122 GLN A N 1
ATOM 995 C CA . GLN A 1 122 ? -18.888 -5.686 33.672 1.00 43.75 122 GLN A CA 1
ATOM 996 C C . GLN A 1 122 ? -17.738 -5.403 34.643 1.00 43.75 122 GLN A C 1
ATOM 998 O O . GLN A 1 122 ? -16.999 -6.289 35.052 1.00 43.75 122 GLN A O 1
ATOM 1003 N N . ALA A 1 123 ? -17.604 -4.138 35.020 1.00 35.00 123 ALA A N 1
ATOM 1004 C CA . ALA A 1 123 ? -17.062 -3.740 36.315 1.00 35.00 123 ALA A CA 1
ATOM 1005 C C . ALA A 1 123 ? -17.709 -2.405 36.698 1.00 35.00 123 ALA A C 1
ATOM 1007 O O . ALA A 1 123 ? -17.045 -1.397 36.914 1.00 35.00 123 ALA A O 1
ATOM 1008 N N . THR A 1 124 ? -19.043 -2.380 36.744 1.00 37.34 124 THR A N 1
ATOM 1009 C CA . THR A 1 124 ? -19.724 -1.435 37.625 1.00 37.34 124 THR A CA 1
ATOM 1010 C C . THR A 1 124 ? -19.376 -1.883 39.039 1.00 37.34 124 THR A C 1
ATOM 1012 O O . THR A 1 124 ? -20.005 -2.798 39.570 1.00 37.34 124 THR A O 1
ATOM 1015 N N . THR A 1 125 ? -18.334 -1.312 39.642 1.00 33.09 125 THR A N 1
ATOM 1016 C CA . THR A 1 125 ? -18.214 -1.358 41.097 1.00 33.09 125 THR A CA 1
ATOM 1017 C C . THR A 1 125 ? -19.478 -0.718 41.649 1.00 33.09 125 THR A C 1
ATOM 1019 O O . THR A 1 125 ? -19.691 0.486 41.513 1.00 33.09 125 THR A O 1
ATOM 1022 N N . GLN A 1 126 ? -20.351 -1.574 42.181 1.00 34.94 126 GLN A N 1
ATOM 1023 C CA . GLN A 1 126 ? -21.480 -1.210 43.016 1.00 34.94 126 GLN A CA 1
ATOM 1024 C C . GLN A 1 126 ? -20.999 -0.196 44.057 1.00 34.94 126 GLN A C 1
ATOM 1026 O O . GLN A 1 126 ? -20.063 -0.469 44.808 1.00 34.94 126 GLN A O 1
ATOM 1031 N N . GLN A 1 127 ? -21.645 0.965 44.121 1.00 37.12 127 GLN A N 1
ATOM 1032 C CA . GLN A 1 127 ? -21.685 1.705 45.371 1.00 37.12 127 GLN A CA 1
ATOM 1033 C C . GLN A 1 127 ? -22.656 0.958 46.285 1.00 37.12 127 GLN A C 1
ATOM 1035 O O . GLN A 1 127 ? -23.870 1.118 46.182 1.00 37.12 127 GLN A O 1
ATOM 1040 N N . THR A 1 128 ? -22.126 0.096 47.149 1.00 33.84 128 THR A N 1
ATOM 1041 C CA . THR A 1 128 ? -22.882 -0.429 48.286 1.00 33.84 128 THR A CA 1
ATOM 1042 C C . THR A 1 128 ? -22.985 0.697 49.306 1.00 33.84 128 THR A C 1
ATOM 1044 O O . THR A 1 128 ? -22.083 0.903 50.113 1.00 33.84 128 THR A O 1
ATOM 1047 N N . GLY A 1 129 ? -24.059 1.481 49.228 1.00 34.94 129 GLY A N 1
ATOM 1048 C CA . GLY A 1 129 ? -24.459 2.354 50.322 1.00 34.94 129 GLY A CA 1
ATOM 1049 C C . GLY A 1 129 ? -25.002 1.489 51.453 1.00 34.94 129 GLY A C 1
ATOM 1050 O O . GLY A 1 129 ? -26.091 0.938 51.335 1.00 34.94 129 GLY A O 1
ATOM 1051 N N . THR A 1 130 ? -24.245 1.337 52.534 1.00 34.59 130 THR A N 1
ATOM 1052 C CA . THR A 1 130 ? -24.784 0.836 53.800 1.00 34.59 130 THR A CA 1
ATOM 1053 C C . THR A 1 130 ? -25.547 1.979 54.462 1.00 34.59 130 THR A C 1
ATOM 1055 O O . THR A 1 130 ? -24.964 3.009 54.799 1.00 34.59 130 THR A O 1
ATOM 1058 N N . THR A 1 131 ? -26.863 1.830 54.585 1.00 36.97 131 THR A N 1
ATOM 1059 C CA . THR A 1 131 ? -27.734 2.753 55.319 1.00 36.97 131 THR A CA 1
ATOM 1060 C C . THR A 1 131 ? -27.757 2.332 56.785 1.00 36.97 131 THR A C 1
ATOM 1062 O O . THR A 1 131 ? -28.257 1.254 57.089 1.00 36.97 131 THR A O 1
ATOM 1065 N N . ASP A 1 132 ? -27.241 3.170 57.683 1.00 46.34 132 ASP A N 1
ATOM 1066 C CA . ASP A 1 132 ? -27.557 3.072 59.113 1.00 46.34 132 ASP A CA 1
ATOM 1067 C C . ASP A 1 132 ? -28.911 3.745 59.393 1.00 46.34 132 ASP A C 1
ATOM 1069 O O . ASP A 1 132 ? -29.296 4.710 58.722 1.00 46.34 132 ASP A O 1
ATOM 1073 N N . GLU A 1 133 ? -29.626 3.262 60.413 1.00 53.91 133 GLU A N 1
ATOM 1074 C CA . GLU A 1 133 ? -31.028 3.584 60.749 1.00 53.91 133 GLU A CA 1
ATOM 1075 C C . GLU A 1 133 ? -31.322 5.058 61.141 1.00 53.91 133 GLU A C 1
ATOM 1077 O O . GLU A 1 133 ? -32.381 5.366 61.685 1.00 53.91 133 GLU A O 1
ATOM 1082 N N . ARG A 1 134 ? -30.421 6.011 60.862 1.00 53.91 134 ARG A N 1
ATOM 1083 C CA . ARG A 1 134 ? -30.632 7.464 61.056 1.00 53.91 134 ARG A CA 1
ATOM 1084 C C . ARG A 1 134 ? -30.274 8.338 59.852 1.00 53.91 134 ARG A C 1
ATOM 1086 O O . ARG A 1 134 ? -30.087 9.543 60.004 1.00 53.91 134 ARG A O 1
ATOM 1093 N N . GLY A 1 135 ? -30.205 7.766 58.649 1.00 52.94 135 GLY A N 1
ATOM 1094 C CA . GLY A 1 135 ? -30.340 8.534 57.402 1.00 52.94 135 GLY A CA 1
ATOM 1095 C C . GLY A 1 135 ? -29.337 9.676 57.191 1.00 52.94 135 GLY A C 1
ATOM 1096 O O . GLY A 1 135 ? -29.656 10.644 56.506 1.00 52.94 135 GLY A O 1
ATOM 1097 N N . THR A 1 136 ? -28.133 9.587 57.757 1.00 46.19 136 THR A N 1
ATOM 1098 C CA . THR A 1 136 ? -27.027 10.513 57.472 1.00 46.19 136 THR A CA 1
ATOM 1099 C C . THR A 1 136 ? -25.824 9.729 56.955 1.00 46.19 136 THR A C 1
ATOM 1101 O O . THR A 1 136 ? -25.345 8.803 57.602 1.00 46.19 136 THR A O 1
ATOM 1104 N N . ILE A 1 137 ? -25.343 10.093 55.763 1.00 41.91 137 ILE A N 1
ATOM 1105 C CA . ILE A 1 137 ? -24.115 9.555 55.167 1.00 41.91 137 ILE A CA 1
ATOM 1106 C C . ILE A 1 137 ? -22.901 10.125 55.912 1.00 41.91 137 ILE A C 1
ATOM 1108 O O . ILE A 1 137 ? -22.568 11.297 55.763 1.00 41.91 137 ILE A O 1
ATOM 1112 N N . VAL A 1 138 ? -22.236 9.310 56.729 1.00 48.53 138 VAL A N 1
ATOM 1113 C CA . VAL A 1 138 ? -20.966 9.679 57.371 1.00 48.53 138 VAL A CA 1
ATOM 1114 C C . VAL A 1 138 ? -19.822 9.038 56.588 1.00 48.53 138 VAL A C 1
ATOM 1116 O O . VAL A 1 138 ? -19.708 7.817 56.523 1.00 48.53 138 VAL A O 1
ATOM 1119 N N . SER A 1 139 ? -18.973 9.863 55.975 1.00 44.06 139 SER A N 1
ATOM 1120 C CA . SER A 1 139 ? -17.736 9.420 55.322 1.00 44.06 139 SER A CA 1
ATOM 1121 C C . SER A 1 139 ? -16.692 8.993 56.365 1.00 44.06 139 SER A C 1
ATOM 1123 O O . SER A 1 139 ? -16.434 9.765 57.292 1.00 44.06 139 SER A O 1
ATOM 1125 N N . PRO A 1 140 ? -16.005 7.845 56.211 1.00 40.34 140 PRO A N 1
ATOM 1126 C CA . PRO A 1 140 ? -14.807 7.560 56.990 1.00 40.34 140 PRO A CA 1
ATOM 1127 C C . PRO A 1 140 ? -13.644 8.418 56.470 1.00 40.34 140 PRO A C 1
ATOM 1129 O O . PRO A 1 140 ? -13.234 8.277 55.318 1.00 40.34 140 PRO A O 1
ATOM 1132 N N . LEU A 1 141 ? -13.095 9.299 57.311 1.00 49.03 141 LEU A N 1
ATOM 1133 C CA . LEU A 1 141 ? -11.747 9.846 57.124 1.00 49.03 141 LEU A CA 1
ATOM 1134 C C . LEU A 1 141 ? -10.724 8.724 57.386 1.00 49.03 141 LEU A C 1
ATOM 1136 O O . LEU A 1 141 ? -10.686 8.224 58.512 1.00 49.03 141 LEU A O 1
ATOM 1140 N N . PRO A 1 142 ? -9.835 8.363 56.444 1.00 47.50 142 PRO A N 1
ATOM 1141 C CA . PRO A 1 142 ? -8.568 7.756 56.809 1.00 47.50 142 PRO A CA 1
ATOM 1142 C C . PRO A 1 142 ? -7.548 8.847 57.189 1.00 47.50 142 PRO A C 1
ATOM 1144 O O . PRO A 1 142 ? -7.520 9.924 56.583 1.00 47.50 142 PRO A O 1
ATOM 1147 N N . PRO A 1 143 ? -6.716 8.585 58.209 1.00 46.41 143 PRO A N 1
ATOM 1148 C CA . PRO A 1 143 ? -5.726 9.522 58.706 1.00 46.41 143 PRO A CA 1
ATOM 1149 C C . PRO A 1 143 ? -4.599 9.713 57.680 1.00 46.41 143 PRO A C 1
ATOM 1151 O O . PRO A 1 143 ? -4.324 8.851 56.846 1.00 46.41 143 PRO A O 1
ATOM 1154 N N . ASN A 1 144 ? -3.971 10.888 57.748 1.00 57.72 144 ASN A N 1
ATOM 1155 C CA . ASN A 1 144 ? -2.637 11.211 57.235 1.00 57.72 144 ASN A CA 1
ATOM 1156 C C . ASN A 1 144 ? -2.207 10.588 55.889 1.00 57.72 144 ASN A C 1
ATOM 1158 O O . ASN A 1 144 ? -1.279 9.787 55.816 1.00 57.72 144 ASN A O 1
ATOM 1162 N N . THR A 1 145 ? -2.755 11.089 54.782 1.00 49.31 145 THR A N 1
ATOM 1163 C CA . THR A 1 145 ? -2.108 10.962 53.461 1.00 49.31 145 THR A CA 1
ATOM 1164 C C . THR A 1 145 ? -1.521 12.302 53.011 1.00 49.31 145 THR A C 1
ATOM 1166 O O . THR A 1 145 ? -1.851 12.835 51.956 1.00 49.31 145 THR A O 1
ATOM 1169 N N . GLU A 1 146 ? -0.628 12.869 53.826 1.00 45.78 146 GLU A N 1
ATOM 1170 C CA . GLU A 1 146 ? 0.161 14.057 53.461 1.00 45.78 146 GLU A CA 1
ATOM 1171 C C . GLU A 1 146 ? 1.406 13.750 52.599 1.00 45.78 146 GLU A C 1
ATOM 1173 O O . GLU A 1 146 ? 2.122 14.672 52.231 1.00 45.78 146 GLU A O 1
ATOM 1178 N N . LEU A 1 147 ? 1.673 12.502 52.188 1.00 41.16 147 LEU A N 1
ATOM 1179 C CA . LEU A 1 147 ? 2.957 12.144 51.544 1.00 41.16 147 LEU A CA 1
ATOM 1180 C C . LEU A 1 147 ? 2.878 11.573 50.116 1.00 41.16 147 LEU A C 1
ATOM 1182 O O . LEU A 1 147 ? 3.827 10.952 49.650 1.00 41.16 147 LEU A O 1
ATOM 1186 N N . ILE A 1 148 ? 1.797 11.830 49.371 1.00 40.53 148 ILE A N 1
ATOM 1187 C CA . ILE A 1 148 ? 1.789 11.634 47.898 1.00 40.53 148 ILE A CA 1
ATOM 1188 C C . ILE A 1 148 ? 1.469 12.945 47.156 1.00 40.53 148 ILE A C 1
ATOM 1190 O O . ILE A 1 148 ? 1.042 12.971 46.005 1.00 40.53 148 ILE A O 1
ATOM 1194 N N . LYS A 1 149 ? 1.717 14.079 47.812 1.00 38.06 149 LYS A N 1
ATOM 1195 C CA . LYS A 1 149 ? 2.006 15.347 47.140 1.00 38.06 149 LYS A CA 1
ATOM 1196 C C . LYS A 1 149 ? 3.529 15.476 47.150 1.00 38.06 149 LYS A C 1
ATOM 1198 O O . LYS A 1 149 ? 4.121 15.241 48.191 1.00 38.06 149 LYS A O 1
ATOM 1203 N N . LEU A 1 150 ? 4.136 15.867 46.024 1.00 47.62 150 LEU A N 1
ATOM 1204 C CA . LEU A 1 150 ? 5.562 16.239 45.847 1.00 47.62 150 LEU A CA 1
ATOM 1205 C C . LEU A 1 150 ? 6.502 15.294 45.073 1.00 47.62 150 LEU A C 1
ATOM 1207 O O . LEU A 1 150 ? 7.702 15.547 45.068 1.00 47.62 150 LEU A O 1
ATOM 1211 N N . GLN A 1 151 ? 6.017 14.322 44.286 1.00 40.78 151 GLN A N 1
ATOM 1212 C CA . GLN A 1 151 ? 6.898 13.716 43.260 1.00 40.78 151 GLN A CA 1
ATOM 1213 C C . GLN A 1 151 ? 6.272 13.363 41.904 1.00 40.78 151 GLN A C 1
ATOM 1215 O O . GLN A 1 151 ? 6.976 12.877 41.023 1.00 40.78 151 GLN A O 1
ATOM 1220 N N . ALA A 1 152 ? 5.015 13.736 41.643 1.00 40.41 152 ALA A N 1
ATOM 1221 C CA . ALA A 1 152 ? 4.508 13.852 40.269 1.00 40.41 152 ALA A CA 1
ATOM 1222 C C . ALA A 1 152 ? 4.930 15.207 39.667 1.00 40.41 152 ALA A C 1
ATOM 1224 O O . ALA A 1 152 ? 4.123 16.070 39.317 1.00 40.41 152 ALA A O 1
ATOM 1225 N N . GLY A 1 153 ? 6.244 15.418 39.617 1.00 37.19 153 GLY A N 1
ATOM 1226 C CA . GLY A 1 153 ? 6.865 16.546 38.952 1.00 37.19 153 GLY A CA 1
ATOM 1227 C C . GLY A 1 153 ? 6.704 16.440 37.436 1.00 37.19 153 GLY A C 1
ATOM 1228 O O . GLY A 1 153 ? 7.316 15.607 36.782 1.00 37.19 153 GLY A O 1
ATOM 1229 N N . ARG A 1 154 ? 5.956 17.392 36.876 1.00 45.00 154 ARG A N 1
ATOM 1230 C CA . ARG A 1 154 ? 6.505 18.301 35.854 1.00 45.00 154 ARG A CA 1
ATOM 1231 C C . ARG A 1 154 ? 6.872 17.722 34.477 1.00 45.00 154 ARG A C 1
ATOM 1233 O O . ARG A 1 154 ? 7.629 18.360 33.756 1.00 45.00 154 ARG A O 1
ATOM 1240 N N . PHE A 1 155 ? 6.273 16.613 34.051 1.00 45.28 155 PHE A N 1
ATOM 1241 C CA . PHE A 1 155 ? 6.279 16.219 32.637 1.00 45.28 155 PHE A CA 1
ATOM 1242 C C . PHE A 1 155 ? 4.860 16.129 32.079 1.00 45.28 155 PHE A C 1
ATOM 1244 O O . PHE A 1 155 ? 4.121 15.190 32.353 1.00 45.28 155 PHE A O 1
ATOM 1251 N N . GLY A 1 156 ? 4.494 17.133 31.278 1.00 44.62 156 GLY A N 1
ATOM 1252 C CA . GLY A 1 156 ? 3.481 17.050 30.223 1.00 44.62 156 GLY A CA 1
ATOM 1253 C C . GLY A 1 156 ? 2.015 16.968 30.645 1.00 44.62 156 GLY A C 1
ATOM 1254 O O . GLY A 1 156 ? 1.208 17.715 30.111 1.00 44.62 156 GLY A O 1
ATOM 1255 N N . LEU A 1 157 ? 1.639 16.118 31.598 1.00 45.34 157 LEU A N 1
ATOM 1256 C CA . LEU A 1 157 ? 0.241 15.718 31.774 1.00 45.34 157 LEU A CA 1
ATOM 1257 C C . LEU A 1 157 ? -0.650 16.826 32.349 1.00 45.34 157 LEU A C 1
ATOM 1259 O O . LEU A 1 157 ? -1.749 17.030 31.852 1.00 45.34 157 LEU A O 1
ATOM 1263 N N . ASN A 1 158 ? -0.161 17.602 33.322 1.00 52.69 158 ASN A N 1
ATOM 1264 C CA . ASN A 1 158 ? -0.941 18.694 33.926 1.00 52.69 158 ASN A CA 1
ATOM 1265 C C . ASN A 1 158 ? -1.054 19.913 32.997 1.00 52.69 158 ASN A C 1
ATOM 1267 O O . ASN A 1 158 ? -2.078 20.591 32.979 1.00 52.69 158 ASN A O 1
ATOM 1271 N N . ALA A 1 159 ? -0.019 20.180 32.193 1.00 54.47 159 ALA A N 1
ATOM 1272 C CA . ALA A 1 159 ? -0.045 21.241 31.187 1.00 54.47 159 ALA A CA 1
ATOM 1273 C C . ALA A 1 159 ? -0.962 20.868 30.015 1.00 54.47 159 ALA A C 1
ATOM 1275 O O . ALA A 1 159 ? -1.746 21.698 29.564 1.00 54.47 159 ALA A O 1
ATOM 1276 N N . VAL A 1 160 ? -0.921 19.604 29.583 1.00 52.56 160 VAL A N 1
ATOM 1277 C CA . VAL A 1 160 ? -1.838 19.045 28.588 1.00 52.56 160 VAL A CA 1
ATOM 1278 C C . VAL A 1 160 ? -3.267 19.030 29.144 1.00 52.56 160 VAL A C 1
ATOM 1280 O O . VAL A 1 160 ? -4.158 19.546 28.493 1.00 52.56 160 VAL A O 1
ATOM 1283 N N . ALA A 1 161 ? -3.512 18.596 30.381 1.00 50.78 161 ALA A N 1
ATOM 1284 C CA . ALA A 1 161 ? -4.845 18.640 30.994 1.00 50.78 161 ALA A CA 1
ATOM 1285 C C . ALA A 1 161 ? -5.418 20.069 31.106 1.00 50.78 161 ALA A C 1
ATOM 1287 O O . ALA A 1 161 ? -6.618 20.265 30.904 1.00 50.78 161 ALA A O 1
ATOM 1288 N N . LYS A 1 162 ? -4.569 21.073 31.367 1.00 53.03 162 LYS A N 1
ATOM 1289 C CA . LYS A 1 162 ? -4.962 22.489 31.430 1.00 53.03 162 LYS A CA 1
ATOM 1290 C C . LYS A 1 162 ? -5.206 23.098 30.040 1.00 53.03 162 LYS A C 1
ATOM 1292 O O . LYS A 1 162 ? -6.202 23.786 29.859 1.00 53.03 162 LYS A O 1
ATOM 1297 N N . LEU A 1 163 ? -4.366 22.791 29.045 1.00 48.53 163 LEU A N 1
ATOM 1298 C CA . LEU A 1 163 ? -4.543 23.211 27.640 1.00 48.53 163 LEU A CA 1
ATOM 1299 C C . LEU A 1 163 ? -5.731 22.522 26.952 1.00 48.53 163 LEU A C 1
ATOM 1301 O O . LEU A 1 163 ? -6.384 23.118 26.103 1.00 48.53 163 LEU A O 1
ATOM 1305 N N . LEU A 1 164 ? -6.027 21.277 27.326 1.00 52.94 164 LEU A N 1
ATOM 1306 C CA . LEU A 1 164 ? -7.153 20.498 26.808 1.00 52.94 164 LEU A CA 1
ATOM 1307 C C . LEU A 1 164 ? -8.472 20.783 27.551 1.00 52.94 164 LEU A C 1
ATOM 1309 O O . LEU A 1 164 ? -9.506 20.207 27.212 1.00 52.94 164 LEU A O 1
ATOM 1313 N N . GLY A 1 165 ? -8.464 21.659 28.567 1.00 51.28 165 GLY A N 1
ATOM 1314 C CA . GLY A 1 165 ? -9.636 21.992 29.382 1.00 51.28 165 GLY A CA 1
ATOM 1315 C C . GLY A 1 165 ? -10.246 20.780 30.098 1.00 51.28 165 GLY A C 1
ATOM 1316 O O . GLY A 1 165 ? -11.466 20.700 30.231 1.00 51.28 165 GLY A O 1
ATOM 1317 N N . LEU A 1 166 ? -9.414 19.805 30.467 1.00 47.88 166 LEU A N 1
ATOM 1318 C CA . LEU A 1 166 ? -9.783 18.644 31.282 1.00 47.88 166 LEU A CA 1
ATOM 1319 C C . LEU A 1 166 ? -9.600 18.919 32.780 1.00 47.88 166 LEU A C 1
ATOM 1321 O O . LEU A 1 166 ? -10.136 18.184 33.601 1.00 47.88 166 LEU A O 1
ATOM 1325 N N . ALA A 1 167 ? -8.887 19.991 33.140 1.00 45.50 167 ALA A N 1
ATOM 1326 C CA . ALA A 1 167 ? -9.074 20.626 34.434 1.00 45.50 167 ALA A CA 1
ATOM 1327 C C . ALA A 1 167 ? -10.445 21.309 34.407 1.00 45.50 167 ALA A C 1
ATOM 1329 O O . ALA A 1 167 ? -10.606 22.380 33.822 1.00 45.50 167 ALA A O 1
ATOM 1330 N N . THR A 1 168 ? -11.449 20.642 34.964 1.00 45.22 168 THR A N 1
ATOM 1331 C CA . THR A 1 168 ? -12.730 21.267 35.263 1.00 45.22 168 THR A CA 1
ATOM 1332 C C . THR A 1 168 ? -12.470 22.354 36.297 1.00 45.22 168 THR A C 1
ATOM 1334 O O . THR A 1 168 ? -12.291 22.067 37.478 1.00 45.22 168 THR A O 1
ATOM 1337 N N . GLU A 1 169 ? -12.430 23.610 35.860 1.00 46.12 169 GLU A N 1
ATOM 1338 C CA . GLU A 1 169 ? -12.955 24.669 36.712 1.00 46.12 169 GLU A CA 1
ATOM 1339 C C . GLU A 1 169 ? -14.397 24.253 37.017 1.00 46.12 169 GLU A C 1
ATOM 1341 O O . GLU A 1 169 ? -15.193 24.069 36.093 1.00 46.12 169 GLU A O 1
ATOM 1346 N N . CYS A 1 170 ? -14.700 23.970 38.286 1.00 45.81 170 CYS A N 1
ATOM 1347 C CA . CYS A 1 170 ? -16.062 23.681 38.711 1.00 45.81 170 CYS A CA 1
ATOM 1348 C C . CYS A 1 170 ? -16.930 24.876 38.286 1.00 45.81 170 CYS A C 1
ATOM 1350 O O . CYS A 1 170 ? -16.648 25.997 38.729 1.00 45.81 170 CYS A O 1
ATOM 1352 N N . PRO A 1 171 ? -17.946 24.704 37.417 1.00 43.53 171 PRO A N 1
ATOM 1353 C CA . PRO A 1 171 ? -18.856 25.797 37.144 1.00 43.53 171 PRO A CA 1
ATOM 1354 C C . PRO A 1 171 ? -19.592 26.098 38.448 1.00 43.53 171 PRO A C 1
ATOM 1356 O O . PRO A 1 171 ? -20.317 25.256 38.977 1.00 43.53 171 PRO A O 1
ATOM 1359 N N . LYS A 1 172 ? -19.384 27.303 38.984 1.00 38.34 172 LYS A N 1
ATOM 1360 C CA . LYS A 1 172 ? -20.203 27.823 40.076 1.00 38.34 172 LYS A CA 1
ATOM 1361 C C . LYS A 1 172 ? -21.613 28.000 39.529 1.00 38.34 172 LYS A C 1
ATOM 1363 O O . LYS A 1 172 ? -21.897 28.985 38.853 1.00 38.34 172 LYS A O 1
ATOM 1368 N N . THR A 1 173 ? -22.477 27.024 39.772 1.00 42.12 173 THR A N 1
ATOM 1369 C CA . THR A 1 173 ? -23.906 27.196 39.527 1.00 42.12 173 THR A CA 1
ATOM 1370 C C . THR A 1 173 ? -24.458 27.924 40.740 1.00 42.12 173 THR A C 1
ATOM 1372 O O . THR A 1 173 ? -24.660 27.324 41.791 1.00 42.12 173 THR A O 1
ATOM 1375 N N . THR A 1 174 ? -24.633 29.238 40.620 1.00 43.25 174 THR A N 1
ATOM 1376 C CA . THR A 1 174 ? -25.412 30.015 41.586 1.00 43.25 174 THR A CA 1
ATOM 1377 C C . THR A 1 174 ? -26.885 29.692 41.348 1.00 43.25 174 THR A C 1
ATOM 1379 O O . THR A 1 174 ? -27.568 30.410 40.621 1.00 43.25 174 THR A O 1
ATOM 1382 N N . GLU A 1 175 ? -27.379 28.592 41.918 1.00 43.44 175 GLU A N 1
ATOM 1383 C CA . GLU A 1 175 ? -28.813 28.486 42.182 1.00 43.44 175 GLU A CA 1
ATOM 1384 C C . GLU A 1 175 ? -29.141 29.378 43.384 1.00 43.44 175 GLU A C 1
ATOM 1386 O O . GLU A 1 175 ? -28.491 29.328 44.430 1.00 43.44 175 GLU A O 1
ATOM 1391 N N . GLN A 1 176 ? -30.116 30.266 43.204 1.00 49.06 176 GLN A N 1
ATOM 1392 C CA . GLN A 1 176 ? -30.571 31.193 44.232 1.00 49.06 176 GLN A CA 1
ATOM 1393 C C . GLN A 1 176 ? -31.142 30.414 45.429 1.00 49.06 176 GLN A C 1
ATOM 1395 O O . GLN A 1 176 ? -32.213 29.823 45.320 1.00 49.06 176 GLN A O 1
ATOM 1400 N N . GLY A 1 177 ? -30.470 30.477 46.586 1.00 52.16 177 GLY A N 1
ATOM 1401 C CA . GLY A 1 177 ? -31.128 30.304 47.889 1.00 52.16 177 GLY A CA 1
ATOM 1402 C C . GLY A 1 177 ? -30.636 29.203 48.837 1.00 52.16 177 GLY A C 1
ATOM 1403 O O . GLY A 1 177 ? -31.265 29.028 49.876 1.00 52.16 177 GLY A O 1
ATOM 1404 N N . ILE A 1 178 ? -29.540 28.486 48.563 1.00 53.88 178 ILE A N 1
ATOM 1405 C CA . ILE A 1 178 ? -28.981 27.477 49.491 1.00 53.88 178 ILE A CA 1
ATOM 1406 C C . ILE A 1 178 ? -27.466 27.716 49.632 1.00 53.88 178 ILE A C 1
ATOM 1408 O O . ILE A 1 178 ? -26.814 27.869 48.600 1.00 53.88 178 ILE A O 1
ATOM 1412 N N . PRO A 1 179 ? -26.889 27.770 50.853 1.00 48.22 179 PRO A N 1
ATOM 1413 C CA . PRO A 1 179 ? -25.448 27.941 51.028 1.00 48.22 179 PRO A CA 1
ATOM 1414 C C . PRO A 1 179 ? -24.677 26.745 50.442 1.00 48.22 179 PRO A C 1
ATOM 1416 O O . PRO A 1 179 ? -24.772 25.618 50.920 1.00 48.22 179 PRO A O 1
ATOM 1419 N N . ASP A 1 180 ? -23.961 27.043 49.361 1.00 49.03 180 ASP A N 1
ATOM 1420 C CA . ASP A 1 180 ? -22.741 26.453 48.809 1.00 49.03 180 ASP A CA 1
ATOM 1421 C C . ASP A 1 180 ? -22.503 24.950 49.055 1.00 49.03 180 ASP A C 1
ATOM 1423 O O . ASP A 1 180 ? -21.507 24.535 49.647 1.00 49.03 180 ASP A O 1
ATOM 1427 N N . VAL A 1 181 ? -23.360 24.090 48.506 1.00 51.97 181 VAL A N 1
ATOM 1428 C CA . VAL A 1 181 ? -22.936 22.715 48.204 1.00 51.97 181 VAL A CA 1
ATOM 1429 C C . VAL A 1 181 ? -22.168 22.719 46.883 1.00 51.97 181 VAL A C 1
ATOM 1431 O O . VAL A 1 181 ? -22.753 22.667 45.802 1.00 51.97 181 VAL A O 1
ATOM 1434 N N . GLU A 1 182 ? -20.835 22.793 46.972 1.00 51.19 182 GLU A N 1
ATOM 1435 C CA . GLU A 1 182 ? -19.912 22.589 45.849 1.00 51.19 182 GLU A CA 1
ATOM 1436 C C . GLU A 1 182 ? -20.024 21.136 45.363 1.00 51.19 182 GLU A C 1
ATOM 1438 O O . GLU A 1 182 ? -19.281 20.238 45.763 1.00 51.19 182 GLU A O 1
ATOM 1443 N N . LYS A 1 183 ? -21.026 20.872 44.522 1.00 46.34 183 LYS A N 1
ATOM 1444 C CA . LYS A 1 183 ? -21.199 19.570 43.893 1.00 46.34 183 LYS A CA 1
ATOM 1445 C C . LYS A 1 183 ? -20.266 19.504 42.691 1.00 46.34 183 LYS A C 1
ATOM 1447 O O . LYS A 1 183 ? -20.585 19.976 41.602 1.00 46.34 183 LYS A O 1
ATOM 1452 N N . CYS A 1 184 ? -19.097 18.907 42.897 1.00 48.50 184 CYS A N 1
ATOM 1453 C CA . CYS A 1 184 ? -18.241 18.456 41.808 1.00 48.50 184 CYS A CA 1
ATOM 1454 C C . CYS A 1 184 ? -18.951 17.301 41.098 1.00 48.50 184 CYS A C 1
ATOM 1456 O O . CYS A 1 184 ? -18.743 16.132 41.426 1.00 48.50 184 CYS A O 1
ATOM 1458 N N . GLU A 1 185 ? -19.831 17.612 40.149 1.00 55.62 185 GLU A N 1
ATOM 1459 C CA . GLU A 1 185 ? -20.281 16.609 39.196 1.00 55.62 185 GLU A CA 1
ATOM 1460 C C . GLU A 1 185 ? -19.047 16.204 38.388 1.00 55.62 185 GLU A C 1
ATOM 1462 O O . GLU A 1 185 ? -18.498 17.000 37.620 1.00 55.62 185 GLU A O 1
ATOM 1467 N N . ALA A 1 186 ? -18.531 14.999 38.663 1.00 51.81 186 ALA A N 1
ATOM 1468 C CA . ALA A 1 186 ? -17.412 14.443 37.921 1.00 51.81 186 ALA A CA 1
ATOM 1469 C C . ALA A 1 186 ? -17.738 14.591 36.431 1.00 51.81 186 ALA A C 1
ATOM 1471 O O . ALA A 1 186 ? -18.860 14.266 36.032 1.00 51.81 186 ALA A O 1
ATOM 1472 N N . PRO A 1 187 ? -16.819 15.132 35.614 1.00 56.00 187 PRO A N 1
ATOM 1473 C CA . PRO A 1 187 ? -17.133 15.440 34.233 1.00 56.00 187 PRO A CA 1
ATOM 1474 C C . PRO A 1 187 ? -17.660 14.176 33.565 1.00 56.00 187 PRO A C 1
ATOM 1476 O O . PRO A 1 187 ? -16.971 13.154 33.565 1.00 56.00 187 PRO A O 1
ATOM 1479 N N . ASP A 1 188 ? -18.884 14.253 33.028 1.00 70.38 188 ASP A N 1
ATOM 1480 C CA . ASP A 1 188 ? -19.497 13.157 32.283 1.00 70.38 188 ASP A CA 1
ATOM 1481 C C . ASP A 1 188 ? -18.442 12.522 31.383 1.00 70.38 188 ASP A C 1
ATOM 1483 O O . ASP A 1 188 ? -17.857 13.205 30.530 1.00 70.38 188 ASP A O 1
ATOM 1487 N N . LEU A 1 189 ? -18.224 11.212 31.535 1.00 75.12 189 LEU A N 1
ATOM 1488 C CA . LEU A 1 189 ? -17.251 10.466 30.735 1.00 75.12 189 LEU A CA 1
ATOM 1489 C C . LEU A 1 189 ? -17.449 10.750 29.237 1.00 75.12 189 LEU A C 1
ATOM 1491 O O . LEU A 1 189 ? -16.492 10.893 28.480 1.00 75.12 189 LEU A O 1
ATOM 1495 N N . ARG A 1 190 ? -18.706 10.946 28.821 1.00 70.50 190 ARG A N 1
ATOM 1496 C CA . ARG A 1 190 ? -19.089 11.329 27.461 1.00 70.50 190 ARG A CA 1
ATOM 1497 C C . ARG A 1 190 ? -18.501 12.674 27.018 1.00 70.50 190 ARG A C 1
ATOM 1499 O O . ARG A 1 190 ? -17.994 12.764 25.904 1.00 70.50 190 ARG A O 1
ATOM 1506 N N . LYS A 1 191 ? -18.535 13.711 27.861 1.00 73.88 191 LYS A N 1
ATOM 1507 C CA . LYS A 1 191 ? -17.975 15.040 27.546 1.00 73.88 191 LYS A CA 1
ATOM 1508 C C . LYS A 1 191 ? -16.449 14.984 27.463 1.00 73.88 191 LYS A C 1
ATOM 1510 O O . LYS A 1 191 ? -15.872 15.573 26.552 1.00 73.88 191 LYS A O 1
ATOM 1515 N N . VAL A 1 192 ? -15.808 14.221 28.353 1.00 78.75 192 VAL A N 1
ATOM 1516 C CA . VAL A 1 192 ? -14.352 13.995 28.334 1.00 78.75 192 VAL A CA 1
ATOM 1517 C C . VAL A 1 192 ? -13.925 13.295 27.044 1.00 78.75 192 VAL A C 1
ATOM 1519 O O . VAL A 1 192 ? -13.008 13.757 26.365 1.00 78.75 192 VAL A O 1
ATOM 1522 N N . VAL A 1 193 ? -14.627 12.224 26.662 1.00 78.38 193 VAL A N 1
ATOM 1523 C CA . VAL A 1 193 ? -14.346 11.466 25.435 1.00 78.38 193 VAL A CA 1
ATOM 1524 C C . VAL A 1 193 ? -14.542 12.332 24.189 1.00 78.38 193 VAL A C 1
ATOM 1526 O O . VAL A 1 193 ? -13.675 12.344 23.319 1.00 78.38 193 VAL A O 1
ATOM 1529 N N . LEU A 1 194 ? -15.625 13.112 24.109 1.00 75.75 194 LEU A N 1
ATOM 1530 C CA . LEU A 1 194 ? -15.864 14.013 22.974 1.00 75.75 194 LEU A CA 1
ATOM 1531 C C . LEU A 1 194 ? -14.768 15.081 22.845 1.00 75.75 194 LEU A C 1
ATOM 1533 O O . LEU A 1 194 ? -14.277 15.329 21.744 1.00 75.75 194 LEU A O 1
ATOM 1537 N N . LYS A 1 195 ? -14.326 15.659 23.968 1.00 78.62 195 LYS A N 1
ATOM 1538 C CA . LYS A 1 195 ? -13.252 16.662 23.994 1.00 78.62 195 LYS A CA 1
ATOM 1539 C C . LYS A 1 195 ? -11.909 16.063 23.565 1.00 78.62 195 LYS A C 1
ATOM 1541 O O . LYS A 1 195 ? -11.184 16.675 22.784 1.00 78.62 195 LYS A O 1
ATOM 1546 N N . LEU A 1 196 ? -11.612 14.839 24.006 1.00 81.50 196 LEU A N 1
ATOM 1547 C CA . LEU A 1 196 ? -10.409 14.105 23.610 1.00 81.50 196 LEU A CA 1
ATOM 1548 C C . 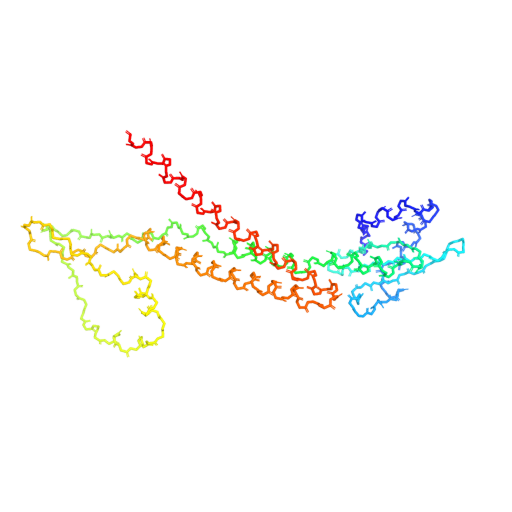LEU A 1 196 ? -10.404 13.772 22.110 1.00 81.50 196 LEU A C 1
ATOM 1550 O O . LEU A 1 196 ? -9.392 13.961 21.435 1.00 81.50 196 LEU A O 1
ATOM 1554 N N . ILE A 1 197 ? -11.542 13.324 21.574 1.00 85.25 197 ILE A N 1
ATOM 1555 C CA . ILE A 1 197 ? -11.706 13.032 20.145 1.00 85.25 197 ILE A CA 1
ATOM 1556 C C . ILE A 1 197 ? -11.510 14.302 19.311 1.00 85.25 197 ILE A C 1
ATOM 1558 O O . ILE A 1 197 ? -10.765 14.283 18.332 1.00 85.25 197 ILE A O 1
ATOM 1562 N N . GLN A 1 198 ? -12.114 15.422 19.715 1.00 79.88 198 GLN A N 1
ATOM 1563 C CA . GLN A 1 198 ? -12.004 16.695 18.997 1.00 79.88 198 GLN A CA 1
ATOM 1564 C C . GLN A 1 198 ? -10.559 17.209 18.932 1.00 79.88 198 GLN A C 1
ATOM 1566 O O . GLN A 1 198 ? -10.114 17.713 17.900 1.00 79.88 198 GLN A O 1
ATOM 1571 N N . VAL A 1 199 ? -9.800 17.003 20.005 1.00 81.00 199 VAL A N 1
ATOM 1572 C CA . VAL A 1 199 ? -8.366 17.300 20.062 1.00 81.00 199 VAL A CA 1
ATOM 1573 C C . VAL A 1 199 ? -7.578 16.393 19.111 1.00 81.00 199 VAL A C 1
ATOM 1575 O O . VAL A 1 199 ? -6.770 16.883 18.322 1.00 81.00 199 VAL A O 1
ATOM 1578 N N . ALA A 1 200 ? -7.839 15.083 19.122 1.00 84.88 200 ALA A N 1
ATOM 1579 C CA . ALA A 1 200 ? -7.165 14.129 18.239 1.00 84.88 200 ALA A CA 1
ATOM 1580 C C . ALA A 1 200 ? -7.444 14.394 16.742 1.00 84.88 200 ALA A C 1
ATOM 1582 O O . ALA A 1 200 ? -6.537 14.295 15.907 1.00 84.88 200 ALA A O 1
ATOM 1583 N N . LEU A 1 201 ? -8.674 14.793 16.398 1.00 83.12 201 LEU A N 1
ATOM 1584 C CA . LEU A 1 201 ? -9.071 15.211 15.045 1.00 83.12 201 LEU A CA 1
ATOM 1585 C C . LEU A 1 201 ? -8.305 16.461 14.577 1.00 83.12 201 LEU A C 1
ATOM 1587 O O . LEU A 1 201 ? -7.865 16.524 13.424 1.00 83.12 201 LEU A O 1
ATOM 1591 N N . GLY A 1 202 ? -8.083 17.424 15.477 1.00 84.56 202 GLY A N 1
ATOM 1592 C CA . GLY A 1 202 ? -7.282 18.620 15.204 1.00 84.56 202 GLY A CA 1
ATOM 1593 C C . GLY A 1 202 ? -5.823 18.288 14.877 1.00 84.56 202 GLY A C 1
ATOM 1594 O O . GLY A 1 202 ? -5.303 18.716 13.844 1.00 84.56 202 GLY A O 1
ATOM 1595 N N . PHE A 1 203 ? -5.178 17.452 15.698 1.00 89.75 203 PHE A N 1
ATOM 1596 C CA . PHE A 1 203 ? -3.796 17.018 15.452 1.00 89.75 203 PHE A CA 1
ATOM 1597 C C . PHE A 1 203 ? -3.645 16.236 14.142 1.00 89.75 203 PHE A C 1
ATOM 1599 O O . PHE A 1 203 ? -2.687 16.449 13.400 1.00 89.75 203 PHE A O 1
ATOM 1606 N N . THR A 1 204 ? -4.610 15.376 13.814 1.00 87.69 204 THR A N 1
ATOM 1607 C CA . THR A 1 204 ? -4.596 14.599 12.563 1.00 87.69 204 THR A CA 1
ATOM 1608 C C . THR A 1 204 ? -4.661 15.505 11.331 1.00 87.69 204 THR A C 1
ATOM 1610 O O . THR A 1 204 ? -3.942 15.285 10.357 1.00 87.69 204 THR A O 1
ATOM 1613 N N . SER A 1 205 ? -5.468 16.567 11.395 1.00 88.81 205 SER A N 1
ATOM 1614 C CA . SER A 1 205 ? -5.608 17.542 10.306 1.00 88.81 205 SER A CA 1
ATOM 1615 C C . SER A 1 205 ? -4.315 18.327 10.067 1.00 88.81 205 SER A C 1
ATOM 1617 O O . SER A 1 205 ? -3.900 18.522 8.924 1.00 88.81 205 SER A O 1
ATOM 1619 N N . LEU A 1 206 ? -3.624 18.712 11.145 1.00 90.62 206 LEU A N 1
ATOM 1620 C CA . LEU A 1 206 ? -2.319 19.369 11.058 1.00 90.62 206 LEU A CA 1
ATOM 1621 C C . LEU A 1 206 ? -1.265 18.456 10.412 1.00 90.62 206 LEU A C 1
ATOM 1623 O O . LEU A 1 206 ? -0.511 18.889 9.542 1.00 90.62 206 LEU A O 1
ATOM 1627 N N . ILE A 1 207 ? -1.239 17.178 10.798 1.00 92.19 207 ILE A N 1
ATOM 1628 C CA . ILE A 1 207 ? -0.326 16.184 10.221 1.00 92.19 207 ILE A CA 1
ATOM 1629 C C . ILE A 1 207 ? -0.611 15.997 8.724 1.00 92.19 207 ILE A C 1
ATOM 1631 O O . ILE A 1 207 ? 0.322 15.991 7.919 1.00 92.19 207 ILE A O 1
ATOM 1635 N N . ALA A 1 208 ? -1.884 15.902 8.327 1.00 90.12 208 ALA A N 1
ATOM 1636 C CA . ALA A 1 208 ? -2.276 15.768 6.924 1.00 90.12 208 ALA A CA 1
ATOM 1637 C C . ALA A 1 208 ? -1.757 16.930 6.055 1.00 90.12 208 ALA A C 1
ATOM 1639 O O . ALA A 1 208 ? -1.244 16.693 4.958 1.00 90.12 208 ALA A O 1
ATOM 1640 N N . LEU A 1 209 ? -1.807 18.166 6.565 1.00 92.69 209 LEU A N 1
ATOM 1641 C CA . LEU A 1 209 ? -1.270 19.341 5.874 1.00 92.69 209 LEU A CA 1
ATOM 1642 C C . LEU A 1 209 ? 0.246 19.229 5.637 1.00 92.69 209 LEU A C 1
ATOM 1644 O O . LEU A 1 209 ? 0.725 19.498 4.534 1.00 92.69 209 LEU A O 1
ATOM 1648 N N . ILE A 1 210 ? 1.003 18.771 6.638 1.00 96.00 210 ILE A N 1
ATOM 1649 C CA . ILE A 1 210 ? 2.458 18.577 6.524 1.00 96.00 210 ILE A CA 1
ATOM 1650 C C . ILE A 1 210 ? 2.787 17.541 5.439 1.00 96.00 210 ILE A C 1
ATOM 1652 O O . ILE A 1 210 ? 3.668 17.766 4.605 1.00 96.00 210 ILE A O 1
ATOM 1656 N N . PHE A 1 211 ? 2.056 16.423 5.398 1.00 93.44 211 PHE A N 1
ATOM 1657 C CA . PHE A 1 211 ? 2.241 15.398 4.366 1.00 93.44 211 PHE A CA 1
ATOM 1658 C C . PHE A 1 211 ? 1.887 15.899 2.962 1.00 93.44 211 PHE A C 1
ATOM 1660 O O . PHE A 1 211 ? 2.583 15.559 2.002 1.00 93.44 211 PHE A O 1
ATOM 1667 N N . MET A 1 212 ? 0.853 16.732 2.834 1.00 95.25 212 MET A N 1
ATOM 1668 C CA . MET A 1 212 ? 0.473 17.343 1.560 1.00 95.25 212 MET A CA 1
ATOM 1669 C C . MET A 1 212 ? 1.578 18.268 1.028 1.00 95.25 212 MET A C 1
ATOM 1671 O O . MET A 1 212 ? 1.952 18.165 -0.143 1.00 95.25 212 MET A O 1
ATOM 1675 N N . LEU A 1 213 ? 2.173 19.096 1.895 1.00 96.12 213 LEU A N 1
ATOM 1676 C CA . LEU A 1 213 ? 3.314 19.948 1.542 1.00 96.12 213 LEU A CA 1
ATOM 1677 C C . LEU A 1 213 ? 4.550 19.123 1.157 1.00 96.12 213 LEU A C 1
ATOM 1679 O O . LEU A 1 213 ? 5.183 19.396 0.137 1.00 96.12 213 LEU A O 1
ATOM 1683 N N . TYR A 1 214 ? 4.867 18.073 1.919 1.00 95.62 214 TYR A N 1
ATOM 1684 C CA . TYR A 1 214 ? 5.996 17.186 1.627 1.00 95.62 214 TYR A CA 1
ATOM 1685 C C . TYR A 1 214 ? 5.841 16.451 0.285 1.00 95.62 214 TYR A C 1
ATOM 1687 O O . TYR A 1 214 ? 6.794 16.359 -0.499 1.00 95.62 214 TYR A O 1
ATOM 1695 N N . GLY A 1 215 ? 4.635 15.952 -0.007 1.00 96.00 215 GLY A N 1
ATOM 1696 C CA . GLY A 1 215 ? 4.304 15.325 -1.287 1.00 96.00 215 GLY A CA 1
ATOM 1697 C C . GLY A 1 215 ? 4.432 16.299 -2.458 1.00 96.00 215 GLY A C 1
ATOM 1698 O O . GLY A 1 215 ? 5.054 15.964 -3.469 1.00 96.00 215 GLY A O 1
ATOM 1699 N N . GLY A 1 216 ? 3.924 17.525 -2.289 1.00 96.06 216 GLY A N 1
ATOM 1700 C CA . GLY A 1 216 ? 4.029 18.599 -3.277 1.00 96.06 216 GLY A CA 1
ATOM 1701 C C . GLY A 1 216 ? 5.477 18.997 -3.566 1.00 96.06 216 GLY A C 1
ATOM 1702 O O . GLY A 1 216 ? 5.902 18.991 -4.722 1.00 96.06 216 GLY A O 1
ATOM 1703 N N . PHE A 1 217 ? 6.271 19.248 -2.521 1.00 95.94 217 PHE A N 1
ATOM 1704 C CA . PHE A 1 217 ? 7.684 19.599 -2.668 1.00 95.94 217 PHE A CA 1
ATOM 1705 C C . PHE A 1 217 ? 8.480 18.484 -3.357 1.00 95.94 217 PHE A C 1
ATOM 1707 O O . PHE A 1 217 ? 9.258 18.741 -4.275 1.00 95.94 217 PHE A O 1
ATOM 1714 N N . THR A 1 218 ? 8.240 17.224 -2.980 1.00 93.62 218 THR A N 1
ATOM 1715 C CA . THR A 1 218 ? 8.885 16.056 -3.604 1.00 93.62 218 THR A CA 1
ATOM 1716 C C . THR A 1 218 ? 8.517 15.913 -5.082 1.00 93.62 218 THR A C 1
ATOM 1718 O O . THR A 1 218 ? 9.344 15.477 -5.885 1.00 93.62 218 THR A O 1
ATOM 1721 N N . TRP A 1 219 ? 7.287 16.269 -5.460 1.00 95.06 219 TRP A N 1
ATOM 1722 C CA . TRP A 1 219 ? 6.839 16.181 -6.846 1.00 95.06 219 TRP A CA 1
ATOM 1723 C C . TRP A 1 219 ? 7.489 17.252 -7.730 1.00 95.06 219 TRP A C 1
ATOM 1725 O O . TRP A 1 219 ? 8.000 16.921 -8.801 1.00 95.06 219 TRP A O 1
ATOM 1735 N N . ILE A 1 220 ? 7.543 18.503 -7.259 1.00 94.81 220 ILE A N 1
ATOM 1736 C CA . ILE A 1 220 ? 8.131 19.630 -8.003 1.00 94.81 220 ILE A CA 1
ATOM 1737 C C . ILE A 1 220 ? 9.660 19.486 -8.107 1.00 94.81 220 ILE A C 1
ATOM 1739 O O . ILE A 1 220 ? 10.243 19.761 -9.153 1.00 94.81 220 ILE A O 1
ATOM 1743 N N . THR A 1 221 ? 10.322 18.965 -7.070 1.00 95.00 221 THR A N 1
ATOM 1744 C CA . THR A 1 221 ? 11.788 18.768 -7.045 1.00 95.00 221 THR A CA 1
ATOM 1745 C C . THR A 1 221 ? 12.270 17.478 -7.723 1.00 95.00 221 THR A C 1
ATOM 1747 O O . THR A 1 221 ? 13.444 17.111 -7.626 1.00 95.00 221 THR A O 1
ATOM 1750 N N . ALA A 1 222 ? 11.397 16.755 -8.430 1.00 92.38 222 ALA A N 1
ATOM 1751 C CA . ALA A 1 222 ? 11.736 15.453 -8.999 1.00 92.38 222 ALA A CA 1
ATOM 1752 C C . ALA A 1 222 ? 12.722 15.506 -10.185 1.00 92.38 222 ALA A C 1
ATOM 1754 O O . ALA A 1 222 ? 13.276 14.462 -10.526 1.00 92.38 222 ALA A O 1
ATOM 1755 N N . ALA A 1 223 ? 12.959 16.676 -10.795 1.00 91.69 223 ALA A N 1
ATOM 1756 C CA . ALA A 1 223 ? 13.952 16.903 -11.860 1.00 91.69 223 ALA A CA 1
ATOM 1757 C C . ALA A 1 223 ? 13.931 15.852 -13.000 1.00 91.69 223 ALA A C 1
ATOM 1759 O O . ALA A 1 223 ? 14.970 15.450 -13.515 1.00 91.69 223 ALA A O 1
ATOM 1760 N N . GLY A 1 224 ? 12.744 15.346 -13.363 1.00 88.44 224 GLY A N 1
ATOM 1761 C CA . GLY A 1 224 ? 12.576 14.322 -14.406 1.00 88.44 224 GLY A CA 1
ATOM 1762 C C . GLY A 1 224 ? 12.795 12.867 -13.958 1.00 88.44 224 GLY A C 1
ATOM 1763 O O . GLY A 1 224 ? 12.626 11.947 -14.756 1.00 88.44 224 GLY A O 1
ATOM 1764 N N . ASN A 1 225 ? 13.110 12.610 -12.683 1.00 94.12 225 ASN A N 1
ATOM 1765 C CA . ASN A 1 225 ? 13.200 11.252 -12.150 1.00 94.12 225 ASN A CA 1
ATOM 1766 C C . ASN A 1 225 ? 11.798 10.642 -11.946 1.00 94.12 225 ASN A C 1
ATOM 1768 O O . ASN A 1 225 ? 11.049 11.024 -11.041 1.00 94.12 225 ASN A O 1
ATOM 1772 N N . MET A 1 226 ? 11.475 9.630 -12.757 1.00 90.81 226 MET A N 1
ATOM 1773 C CA . MET A 1 226 ? 10.175 8.950 -12.760 1.00 90.81 226 MET A CA 1
ATOM 1774 C C . MET A 1 226 ? 9.812 8.267 -11.434 1.00 90.81 226 MET A C 1
ATOM 1776 O O . MET A 1 226 ? 8.624 8.101 -11.153 1.00 90.81 226 MET A O 1
ATOM 1780 N N . ASP A 1 227 ? 10.786 7.872 -10.611 1.00 91.19 227 ASP A N 1
ATOM 1781 C CA . ASP A 1 227 ? 10.508 7.285 -9.296 1.00 91.19 227 ASP A CA 1
ATOM 1782 C C . ASP A 1 227 ? 10.128 8.361 -8.263 1.00 91.19 227 ASP A C 1
ATOM 1784 O O . ASP A 1 227 ? 9.211 8.144 -7.469 1.00 91.19 227 ASP A O 1
ATOM 1788 N N . LYS A 1 228 ? 10.743 9.553 -8.315 1.00 89.56 228 LYS A N 1
ATOM 1789 C CA . LYS A 1 228 ? 10.386 10.682 -7.432 1.00 89.56 228 LYS A CA 1
ATOM 1790 C C . LYS A 1 228 ? 9.026 11.285 -7.785 1.00 89.56 228 LYS A C 1
ATOM 1792 O O . LYS A 1 228 ? 8.231 11.543 -6.885 1.00 89.56 228 LYS A O 1
ATOM 1797 N N . VAL A 1 229 ? 8.727 11.427 -9.080 1.00 93.44 229 VAL A N 1
ATOM 1798 C CA . VAL A 1 229 ? 7.417 11.907 -9.559 1.00 93.44 229 VAL A CA 1
ATOM 1799 C C . VAL A 1 229 ? 6.288 10.995 -9.081 1.00 93.44 229 VAL A C 1
ATOM 1801 O O . VAL A 1 229 ? 5.269 11.477 -8.591 1.00 93.44 229 VAL A O 1
ATOM 1804 N N . LYS A 1 230 ? 6.471 9.671 -9.191 1.00 93.31 230 LYS A N 1
ATOM 1805 C CA . LYS A 1 230 ? 5.475 8.700 -8.718 1.00 93.31 230 LYS A CA 1
ATOM 1806 C C . LYS A 1 230 ? 5.294 8.774 -7.209 1.00 93.31 230 LYS A C 1
ATOM 1808 O O . LYS A 1 230 ? 4.166 8.888 -6.752 1.00 93.31 230 LYS A O 1
ATOM 1813 N N . LYS A 1 231 ? 6.395 8.812 -6.455 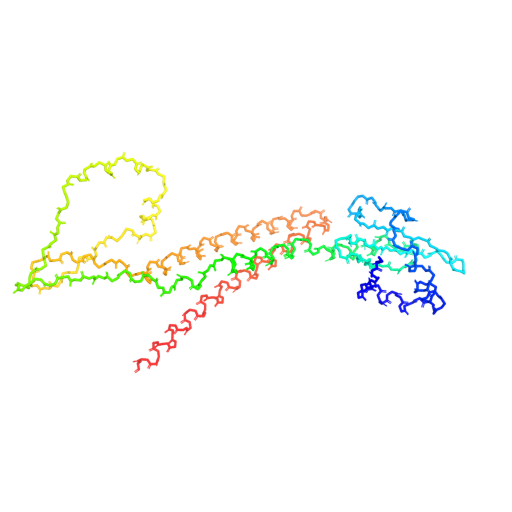1.00 91.50 231 LYS A N 1
ATOM 1814 C CA . LYS A 1 231 ? 6.344 8.907 -4.993 1.00 91.50 231 LYS A CA 1
ATOM 1815 C C . LYS A 1 231 ? 5.611 10.168 -4.517 1.00 91.50 231 LYS A C 1
ATOM 1817 O O . LYS A 1 231 ? 4.768 10.067 -3.634 1.00 91.50 231 LYS A O 1
ATOM 1822 N N . GLY A 1 232 ? 5.897 11.331 -5.107 1.00 92.94 232 GLY A N 1
ATOM 1823 C CA . GLY A 1 232 ? 5.203 12.582 -4.774 1.00 92.94 232 GLY A CA 1
ATOM 1824 C C . GLY A 1 232 ? 3.704 12.523 -5.086 1.00 92.94 232 GLY A C 1
ATOM 1825 O O . GLY A 1 232 ? 2.885 12.886 -4.245 1.00 92.94 232 GLY A O 1
ATOM 1826 N N . ARG A 1 233 ? 3.337 11.981 -6.256 1.00 94.12 233 ARG A N 1
ATOM 1827 C CA . ARG A 1 233 ? 1.932 11.789 -6.649 1.00 94.12 233 ARG A CA 1
ATOM 1828 C C . ARG A 1 233 ? 1.187 10.852 -5.700 1.00 94.12 233 ARG A C 1
ATOM 1830 O O . ARG A 1 233 ? 0.069 11.167 -5.309 1.00 94.12 233 ARG A O 1
ATOM 1837 N N . ASP A 1 234 ? 1.795 9.731 -5.328 1.00 93.94 234 ASP A N 1
ATOM 1838 C CA . ASP A 1 234 ? 1.167 8.765 -4.427 1.00 93.94 234 ASP A CA 1
ATOM 1839 C C . ASP A 1 234 ? 0.893 9.410 -3.059 1.00 93.94 234 ASP A C 1
ATOM 1841 O O . ASP A 1 234 ? -0.218 9.300 -2.546 1.00 93.94 234 ASP A O 1
ATOM 1845 N N . ILE A 1 235 ? 1.855 10.161 -2.506 1.00 93.31 235 ILE A N 1
ATOM 1846 C CA . ILE A 1 235 ? 1.680 10.893 -1.237 1.00 93.31 235 ILE A CA 1
ATOM 1847 C C . ILE A 1 235 ? 0.511 11.884 -1.327 1.00 93.31 235 ILE A C 1
ATOM 1849 O O . ILE A 1 235 ? -0.310 11.937 -0.414 1.00 93.31 235 ILE A O 1
ATOM 1853 N N . LEU A 1 236 ? 0.402 12.633 -2.429 1.00 95.44 236 LEU A N 1
ATOM 1854 C CA . LEU A 1 236 ? -0.691 13.587 -2.636 1.00 95.44 236 LEU A CA 1
ATOM 1855 C C . LEU A 1 236 ? -2.062 12.904 -2.734 1.00 95.44 236 LEU A C 1
ATOM 1857 O O . LEU A 1 236 ? -3.025 13.410 -2.166 1.00 95.44 236 LEU A O 1
ATOM 1861 N N . ILE A 1 237 ? -2.158 11.751 -3.405 1.00 94.69 237 ILE A N 1
ATOM 1862 C CA . ILE A 1 237 ? -3.414 10.988 -3.506 1.00 94.69 237 ILE A CA 1
ATOM 1863 C C . ILE A 1 237 ? -3.856 10.504 -2.121 1.00 94.69 237 ILE A C 1
ATOM 1865 O O . ILE A 1 237 ? -5.010 10.698 -1.744 1.00 94.69 237 ILE A O 1
ATOM 1869 N N . TRP A 1 238 ? -2.943 9.921 -1.340 1.00 92.75 238 TRP A N 1
ATOM 1870 C CA . TRP A 1 238 ? -3.260 9.443 0.008 1.00 92.75 238 TRP A CA 1
ATOM 1871 C C . TRP A 1 238 ? -3.630 10.584 0.962 1.00 92.75 238 TRP A C 1
ATOM 1873 O O . TRP A 1 238 ? -4.608 10.464 1.700 1.00 92.75 238 TRP A O 1
ATOM 1883 N N . ALA A 1 239 ? -2.905 11.705 0.912 1.00 93.69 239 ALA A N 1
ATOM 1884 C CA . ALA A 1 239 ? -3.230 12.896 1.695 1.00 93.69 239 ALA A CA 1
ATOM 1885 C C . ALA A 1 239 ? -4.601 13.479 1.306 1.00 93.69 239 ALA A C 1
ATOM 1887 O O . ALA A 1 239 ? -5.394 13.821 2.181 1.00 93.69 239 ALA A O 1
ATOM 1888 N N . GLY A 1 240 ? -4.913 13.526 0.006 1.00 94.94 240 GLY A N 1
ATOM 1889 C CA . GLY A 1 240 ? -6.207 13.986 -0.500 1.00 94.94 240 GLY A CA 1
ATOM 1890 C C . GLY A 1 240 ? -7.372 13.116 -0.029 1.00 94.94 240 GLY A C 1
ATOM 1891 O O . GLY A 1 240 ? -8.379 13.645 0.433 1.00 94.94 240 GLY A O 1
ATOM 1892 N N . ILE A 1 241 ? -7.223 11.787 -0.066 1.00 94.50 241 ILE A N 1
ATOM 1893 C CA . ILE A 1 241 ? -8.240 10.857 0.454 1.00 94.50 241 ILE A CA 1
ATOM 1894 C C . ILE A 1 241 ? -8.456 11.076 1.958 1.00 94.50 241 ILE A C 1
ATOM 1896 O O . ILE A 1 241 ? -9.600 11.115 2.408 1.00 94.50 241 ILE A O 1
ATOM 1900 N N . GLY A 1 242 ? -7.378 11.263 2.726 1.00 91.06 242 GLY A N 1
ATOM 1901 C CA . GLY A 1 242 ? -7.464 11.557 4.158 1.00 91.06 242 GLY A CA 1
ATOM 1902 C C . GLY A 1 242 ? -8.212 12.860 4.451 1.00 91.06 242 GLY A C 1
ATOM 1903 O O . GLY A 1 242 ? -9.101 12.879 5.298 1.00 91.06 242 GLY A O 1
ATOM 1904 N N . LEU A 1 243 ? -7.912 13.930 3.711 1.00 92.56 243 LEU A N 1
ATOM 1905 C CA . LEU A 1 243 ? -8.585 15.222 3.864 1.00 92.56 243 LEU A CA 1
ATOM 1906 C C . LEU A 1 243 ? -10.087 15.124 3.556 1.00 92.56 243 LEU A C 1
ATOM 1908 O O . LEU A 1 243 ? -10.918 15.615 4.320 1.00 92.56 243 LEU A O 1
ATOM 1912 N N . VAL A 1 244 ? -10.434 14.439 2.465 1.00 94.75 244 VAL A N 1
ATOM 1913 C CA . VAL A 1 244 ? -11.826 14.204 2.069 1.00 94.75 244 VAL A CA 1
ATOM 1914 C C . VAL A 1 244 ? -12.561 13.384 3.134 1.00 94.75 244 VAL A C 1
ATOM 1916 O O . VAL A 1 244 ? -13.667 13.749 3.525 1.00 94.75 244 VAL A O 1
ATOM 1919 N N . ALA A 1 245 ? -11.944 12.327 3.670 1.00 92.25 245 ALA A N 1
ATOM 1920 C CA . ALA A 1 245 ? -12.541 11.507 4.724 1.00 92.25 245 ALA A CA 1
ATOM 1921 C C . ALA A 1 245 ? -12.854 12.308 6.002 1.00 92.25 245 ALA A C 1
ATOM 1923 O O . ALA A 1 245 ? -13.914 12.113 6.594 1.00 92.25 245 ALA A O 1
ATOM 1924 N N . VAL A 1 246 ? -11.980 13.241 6.404 1.00 89.81 246 VAL A N 1
ATOM 1925 C CA . VAL A 1 246 ? -12.223 14.121 7.563 1.00 89.81 246 VAL A CA 1
ATOM 1926 C C . VAL A 1 246 ? -13.389 15.078 7.301 1.00 89.81 246 VAL A C 1
ATOM 1928 O O . VAL A 1 246 ? -14.249 15.234 8.170 1.00 89.81 246 VAL A O 1
ATOM 1931 N N . MET A 1 247 ? -13.477 15.663 6.098 1.00 91.81 247 MET A N 1
ATOM 1932 C CA . MET A 1 247 ? -14.634 16.487 5.721 1.00 91.81 247 MET A CA 1
ATOM 1933 C C . MET A 1 247 ? -15.944 15.692 5.768 1.00 91.81 247 MET A C 1
ATOM 1935 O O . MET A 1 247 ? -16.940 16.185 6.299 1.00 91.81 247 MET A O 1
ATOM 1939 N N . PHE A 1 248 ? -15.941 14.448 5.275 1.00 94.25 248 PHE A N 1
ATOM 1940 C CA . PHE A 1 248 ? -17.110 13.569 5.346 1.00 94.25 248 PHE A CA 1
ATOM 1941 C C . PHE A 1 248 ? -17.478 13.193 6.785 1.00 94.25 248 PHE A C 1
ATOM 1943 O O . PHE A 1 248 ? -18.656 13.228 7.134 1.00 94.25 248 PHE A O 1
ATOM 1950 N N . ALA A 1 249 ? -16.499 12.882 7.638 1.00 89.81 249 ALA A N 1
ATOM 1951 C CA . ALA A 1 249 ? -16.744 12.537 9.037 1.00 89.81 249 ALA A CA 1
ATOM 1952 C C . ALA A 1 249 ? -17.444 13.679 9.791 1.00 89.81 249 ALA A C 1
ATOM 1954 O O . ALA A 1 249 ? -18.434 13.450 10.488 1.00 89.81 249 ALA A O 1
ATOM 1955 N N . TRP A 1 250 ? -16.975 14.917 9.607 1.00 87.44 250 TRP A N 1
ATOM 1956 C CA . TRP A 1 250 ? -17.609 16.086 10.216 1.00 87.44 250 TRP A CA 1
ATOM 1957 C C . TRP A 1 250 ? -19.010 16.351 9.650 1.00 87.44 250 TRP A C 1
ATOM 1959 O O . TRP A 1 250 ? -19.936 16.647 10.407 1.00 87.44 250 TRP A O 1
ATOM 1969 N N . GLY A 1 251 ? -19.193 16.164 8.339 1.00 91.50 251 GLY A N 1
ATOM 1970 C CA . GLY A 1 251 ? -20.502 16.258 7.693 1.00 91.50 251 GLY A CA 1
ATOM 1971 C C . GLY A 1 251 ? -21.535 15.304 8.297 1.00 91.50 251 GLY A C 1
ATOM 1972 O O . GLY A 1 251 ? -22.654 15.724 8.577 1.00 91.50 251 GLY A O 1
ATOM 1973 N N . ILE A 1 252 ? -21.155 14.051 8.574 1.00 92.69 252 ILE A N 1
ATOM 1974 C CA . ILE A 1 252 ? -22.051 13.052 9.182 1.00 92.69 252 ILE A CA 1
ATOM 1975 C C . ILE A 1 252 ? -22.463 13.466 10.600 1.00 92.69 252 ILE A C 1
ATOM 1977 O O . ILE A 1 252 ? -23.646 13.407 10.928 1.00 92.69 252 ILE A O 1
ATOM 1981 N N . VAL A 1 253 ? -21.520 13.910 11.438 1.00 88.62 253 VAL A N 1
ATOM 1982 C CA . VAL A 1 253 ? -21.824 14.331 12.820 1.00 88.62 253 VAL A CA 1
ATOM 1983 C C . VAL A 1 253 ? -22.807 15.501 12.825 1.00 88.62 253 VAL A C 1
ATOM 1985 O O . VAL A 1 253 ? -23.829 15.447 13.509 1.00 88.62 253 VAL A O 1
ATOM 1988 N N . THR A 1 254 ? -22.535 16.529 12.020 1.00 87.19 254 THR A N 1
ATOM 1989 C CA . THR A 1 254 ? -23.409 17.704 11.907 1.00 87.19 254 THR A CA 1
ATOM 1990 C C . THR A 1 254 ? -24.775 17.329 11.334 1.00 87.19 254 THR A C 1
ATOM 1992 O O . THR A 1 254 ? -25.792 17.830 11.807 1.00 87.19 254 THR A O 1
ATOM 1995 N N . TYR A 1 255 ? -24.824 16.401 10.375 1.00 94.62 255 TYR A N 1
ATOM 1996 C CA . TYR A 1 255 ? -26.073 15.901 9.805 1.00 94.62 255 TYR A CA 1
ATOM 1997 C C . TYR A 1 255 ? -26.941 15.159 10.834 1.00 94.62 255 TYR A C 1
ATOM 1999 O O . TYR A 1 255 ? -28.145 15.397 10.897 1.00 94.62 255 TYR A O 1
ATOM 2007 N N . VAL A 1 256 ? -26.348 14.314 11.689 1.00 93.56 256 VAL A N 1
ATOM 2008 C CA . VAL A 1 256 ? -27.080 13.605 12.759 1.00 93.56 256 VAL A CA 1
ATOM 2009 C C . VAL A 1 256 ? -27.619 14.579 13.812 1.00 93.56 256 VAL A C 1
ATOM 2011 O O . VAL A 1 256 ? -28.755 14.448 14.268 1.00 93.56 256 VAL A O 1
ATOM 2014 N N . ILE A 1 257 ? -26.836 15.592 14.187 1.00 90.00 257 ILE A N 1
ATOM 2015 C CA . ILE A 1 257 ? -27.306 16.625 15.118 1.00 90.00 257 ILE A CA 1
ATOM 2016 C C . ILE A 1 257 ? -28.458 17.412 14.482 1.00 90.00 257 ILE A C 1
ATOM 2018 O O . ILE A 1 257 ? -29.493 17.609 15.120 1.00 90.00 257 ILE A O 1
ATOM 2022 N N . TYR A 1 258 ? -28.316 17.785 13.208 1.00 92.44 258 TYR A N 1
ATOM 2023 C CA . TYR A 1 258 ? -29.341 18.498 12.451 1.00 92.44 258 TYR A CA 1
ATOM 2024 C C . TYR A 1 258 ? -30.657 17.716 12.341 1.00 92.44 258 TYR A C 1
ATOM 2026 O O . TYR A 1 258 ? -31.717 18.291 12.561 1.00 92.44 258 TYR A O 1
ATOM 2034 N N . ILE A 1 259 ? -30.627 16.411 12.043 1.00 94.44 259 ILE A N 1
ATOM 2035 C CA . ILE A 1 259 ? -31.864 15.613 11.983 1.00 94.44 259 ILE A CA 1
ATOM 2036 C C . ILE A 1 259 ? -32.498 15.472 13.374 1.00 94.44 259 ILE A C 1
ATOM 2038 O O . ILE A 1 259 ? -33.712 15.598 13.502 1.00 94.44 259 ILE A O 1
ATOM 2042 N N . SER A 1 260 ? -31.697 15.284 14.430 1.00 90.31 260 SER A N 1
ATOM 2043 C CA . SER A 1 260 ? -32.222 15.118 15.792 1.00 90.31 260 SER A CA 1
ATOM 2044 C C . SER A 1 260 ? -32.948 16.364 16.310 1.00 90.31 260 SER A C 1
ATOM 2046 O O . SER A 1 260 ? -33.997 16.239 16.938 1.00 90.31 260 SER A O 1
ATOM 2048 N N . SER A 1 261 ? -32.458 17.565 15.987 1.00 89.00 261 SER A N 1
ATOM 2049 C CA . SER A 1 261 ? -33.112 18.814 16.390 1.00 89.00 261 SER A CA 1
ATOM 2050 C C . SER A 1 261 ? -34.412 19.081 15.631 1.00 89.00 261 SER A C 1
ATOM 2052 O O . SER A 1 261 ? -35.281 19.776 16.144 1.00 89.00 261 SER A O 1
ATOM 2054 N N . ARG A 1 262 ? -34.572 18.513 14.429 1.00 87.19 262 ARG A N 1
ATOM 2055 C CA . ARG A 1 262 ? -35.789 18.634 13.609 1.00 87.19 262 ARG A CA 1
ATOM 2056 C C . ARG A 1 262 ? -36.876 17.625 13.970 1.00 87.19 262 ARG A C 1
ATOM 2058 O O . ARG A 1 262 ? -38.012 17.833 13.581 1.00 87.19 262 ARG A O 1
ATOM 2065 N N . VAL A 1 263 ? -36.528 16.543 14.664 1.00 87.38 263 VAL A N 1
ATOM 2066 C CA . VAL A 1 263 ? -37.481 15.512 15.114 1.00 87.38 263 VAL A CA 1
ATOM 2067 C C . VAL A 1 263 ? -38.076 15.840 16.488 1.00 87.38 263 VAL A C 1
ATOM 2069 O O . VAL A 1 263 ? -39.161 15.370 16.809 1.00 87.38 263 VAL A O 1
ATOM 2072 N N . VAL A 1 264 ? -37.370 16.625 17.306 1.00 78.06 264 VAL A N 1
ATOM 2073 C CA . VAL A 1 264 ? -37.788 16.983 18.677 1.00 78.06 264 VAL A CA 1
ATOM 2074 C C . VAL A 1 264 ? -38.574 18.306 18.735 1.00 78.06 264 VAL A C 1
ATOM 2076 O O . VAL A 1 264 ? -39.187 18.597 19.759 1.00 78.06 264 VAL A O 1
ATOM 2079 N N . ALA A 1 265 ? -38.575 19.090 17.654 1.00 55.06 265 ALA A N 1
ATOM 2080 C CA . ALA A 1 265 ? -39.362 20.319 17.501 1.00 55.06 265 ALA A CA 1
ATOM 2081 C C . ALA A 1 265 ? -40.660 20.047 16.734 1.00 55.06 265 ALA A C 1
ATOM 2083 O O . ALA A 1 265 ? -41.692 20.637 17.118 1.00 55.06 265 ALA A O 1
#

Foldseek 3Di:
DAAEDEDPVQVVQLVVDDPVVNVCCVPPCVVVVLDLVQFDQDDDPRNQKTKDWDDDPNFIKIWIWGQDPPRSYIYTQHIDGDPCVVVVVVVSVVVPPCPPVVVVVVVVVCVVVPPPPVVPPDDPPDPPDDDDPPPDDDDDDDDDPPPPPDPVDDPDDVVVCVVLVVPDPQPPPPDPDDPDPSDPPPPDPVVVVVSVVVVVLVVLLVVLVVLLVVLVVQLVPCPPPPVSVVSSVVSNVVSVVVVVVSVVVVVVVVVVVVVVVVVVD

Sequence (265 aa):
MYFIKLSSSAKKDLKKLPQQVQDEIKFVHSRRIQDCHYGIKLKGELKRYCKYAFQHQGVAYRIAYEIKKDILLIVIIIIGTRENFYKELKRRVKFSSPGAALIVLALAISIFTLAPWAAWGQATTQQTGTTDERGTIVSPLPPNTELIKLQAGRFGLNAVAKLLGLATECPKTTEQGIPDVEKCEAPDLRKVVLKLIQVALGFTSLIALIFMLYGGFTWITAAGNMDKVKKGRDILIWAGIGLVAVMFAWGIVTYVIYISSRVVA

Radius of gyration: 33.11 Å; chains: 1; bounding box: 60×64×93 Å

=== Feature glossary ===
Each block in this record encodes a different view of the same protein. In brief:

Predicted aligned error. PAE(i, j) answers: if I align the predicted and true structures on residue i, how far off (in Å) do I expect residue j to be? A block-diagonal PAE matrix with low values on the blocks and high values off-diagonal is the signature of a multi-domain protein with confidently predicted domains but uncertain inter-domain orientation.

Contact-map, Ramachandran, and PAE plots. Plot images: a contact map (which residues are close in 3D, as an N×N binary image), a Ramachandran scatter (backbone torsion angles, revealing secondary-structure composition at a glance), and — for AlphaFold structures — a PAE heatmap (pairwise prediction confidence).

Backbone torsions (φ/ψ). φ (phi) and ψ (psi) are the two rotatable backbone dihedrals per residue: φ is the C(i-1)–N–Cα–C torsion, ψ is the N–Cα–C–N(i+1) torsion, both in degrees on (−180°, 180°]. α-helical residues cluster near (−60°, −45°); β-strand residues near (−120°, +130°). A Ramachandran plot is simply a scatter of (φ, ψ) for every residue.

Foldseek 3Di. A 3Di character summarizes, for each residue, the relative orientation of the Cα frame of its nearest spatial neighbor. Because it encodes fold topology rather than chemistry, 3Di alignments detect remote structural similarity that sequence alignment misses.

Radius of gyration, Cα contacts, bounding box. Three whole-structure scalars: the radius of gyration (RMS distance of Cα from centroid, in Å), the count of Cα–Cα contacts (pairs closer than 8 Å and separated by more than four residues in sequence — i.e. tertiary, not local, contacts), and the bounding-box dimensions. Together they distinguish compact globular folds from extended fibres or disordered chains.

Sequence. Sequence gives the chain of amino acids in standard one-letter code (A=alanine, C=cysteine, …, Y=tyrosine), read N→C. It is the only feature that is directly encoded by the gene; all structural features are derived from the folded form of this sequence.

mmCIF coordinates. Atomic coordinates in PDBx/mmCIF format — the same representation the Protein Data Bank distributes. Each line of the _atom_site loop places one backbone atom in Cartesian space (units: ångströms, origin: arbitrary).

Secondary structure (3-state, P-SEA). Three-state secondary structure (P-SEA) collapses the eight DSSP classes into helix (a), strand (b), and coil (c). P-SEA assigns these from Cα geometry alone — distances and angles — without requiring backbone oxygens, so it works on any Cα trace.

InterPro / GO / CATH / organism. Functional annotations link the protein to curated databases. InterPro entries identify conserved domains and families by matching the sequence against member-database signatures (Pfam, PROSITE, CDD, …). Gene Ontology (GO) terms describe molecular function, biological process, and cellular component in a controlled vocabulary. CATH places the structure in a hierarchical fold classification (Class/Architecture/Topology/Homologous-superfamily). The organism is the source species.

B-factor. B-factor (Debye–Waller factor) reflects atomic displacement in the crystal lattice. It is an experimental observable (units Å²), not a prediction; low values mean the atom is pinned down, high values mean it moves or is heterogeneous across the crystal.

Rendered structure images. Structure images are PyMOL renders from six orthogonal camera directions. Cartoon representation draws helices as coils and strands as arrows; sticks shows the backbone as bonds; surface shows the solvent-excluded envelope. Rainbow coloring maps sequence position to hue (blue→red, N→C); chain coloring assigns a distinct color per polypeptide.

Solvent-accessible surface area. Solvent-accessible surface area (SASA) is the area in Å² traced out by the centre of a 1.4 Å probe sphere (a water molecule) rolled over the protein's van der Waals surface (Shrake–Rupley / Lee–Richards construction). Buried residues have near-zero SASA; fully exposed residues can exceed 200 Å². The total SASA scales roughly with the number of surface residues.

Secondary structure (8-state, DSSP). The SS8 string is DSSP's per-residue secondary-structure call. α-helix (H) means an i→i+4 H-bond ladder; β-strand (E) means the residue participates in a β-sheet; 3₁₀ (G) and π (I) are tighter and wider helices; T/S are turns/bends; '-' is loop.

pLDDT. For AlphaFold models, the B-factor field carries pLDDT — the model's own estimate of local accuracy on a 0–100 scale. Regions with pLDDT<50 should be treated as essentially unmodeled; they often correspond to intrinsically disordered segments.

Nearest PDB structures. Nearest PDB neighbors are the top structural matches found by Foldseek when searching this structure against the entire Protein Data Bank. Each hit reports a TM-score (0 to 1; >0.5 almost always implies the same fold) and an E-value. These are *structural* homologs — they may share no detectable sequence similarity.